Protein AF-A0A2T4C121-F1 (afdb_monomer)

Solvent-accessible surface area (backbone atoms only — not comparable to full-atom values): 16039 Å² total; per-residue (Å²): 136,85,88,87,88,84,90,88,84,89,77,80,81,77,75,76,72,78,69,80,78,77,81,75,89,80,87,60,99,85,63,86,87,87,83,79,94,67,63,63,93,97,58,75,87,87,79,76,84,86,87,80,80,87,77,86,82,74,84,62,89,90,60,78,97,63,72,57,52,73,52,75,54,71,49,62,49,73,52,84,58,101,52,97,51,66,54,72,55,69,50,77,53,70,47,71,64,77,50,69,49,75,48,74,46,74,78,48,53,36,30,30,37,45,34,46,30,35,63,73,76,69,48,72,51,76,44,82,48,76,51,97,62,70,55,86,84,84,78,82,86,90,81,90,79,81,55,70,48,70,56,95,92,62,60,41,67,53,88,78,78,83,70,53,61,50,70,49,63,81,38,73,47,76,58,101,88,52,69,45,52,47,63,83,56,86,81,76,63,53,63,45,74,60,94,54,89,86,6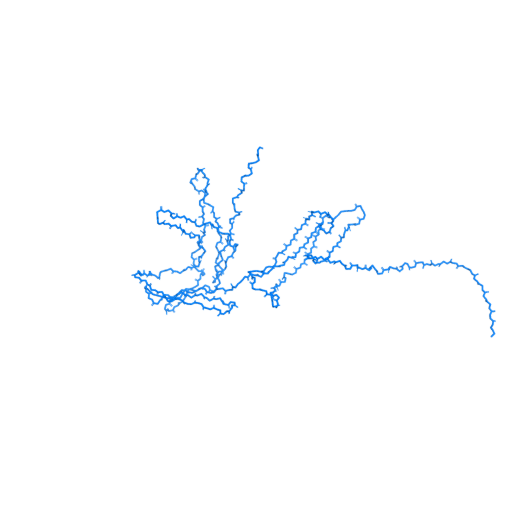6,96,80,64,63,43,65,35,39,52,54,49,69,58,60,39,26,42,36,44,27,55,65,58,91,67,80,79,76,82,78,78,74,133

Organism: NCBI:txid983965

Sequence (232 aa):
MDQSHAHQGLSHHNRSQEQPHHLQDSYSSSWSGAVIHSPPEGETFNSVSASFVIPKPSIPAGSPNEKFYTVAAWVGIDGASASNVILQTGVDMTIAGDVVKATVSATSSTSGFAIIENVSTGKLVSKYLTSTSALAQRNAEWIVENYMIGPRTSMHFTPLANWSSIVFTDTKASTHKSWLDASNATIMNMAQNKTVMNMAQNKTVITKVTIDSSSVTDTYIYPGRASDSTSD

Mean predicted aligned error: 15.65 Å

Secondary structure (DSSP, 8-state):
----------------------------SS--S-----PSTT----------------PPTT----SEEEEEEEEEEE-SSS-S-EEEEEEEEEEE---EEEEEEESSSSEEEEEEEETTTTEEEEEEEE-SSPP------------EES-TTS-EEPPPPP--EEEE-S--EE-SS-EE-GGGPPP---EEE---SS-TT-EEE-EEEEEETTEEEEEE----PPP-----

Nearest PDB structures (foldseek):
  3trs-assembly2_D  TM=6.772E-01  e=1.217E-09  Aspergillus niger var. macrosporus
  1pn4-assembly2_C  TM=3.741E-01  e=6.390E+00  Candida tropicalis

Structure (mmCIF, N/CA/C/O backbone):
data_AF-A0A2T4C121-F1
#
_entry.id   AF-A0A2T4C121-F1
#
loop_
_atom_site.group_PDB
_atom_site.id
_atom_site.type_symbol
_atom_site.label_atom_id
_atom_site.label_alt_id
_atom_site.label_comp_id
_atom_site.label_asym_id
_atom_site.label_entity_id
_atom_site.label_seq_id
_atom_site.pdbx_PDB_ins_code
_atom_site.Cartn_x
_atom_site.Cartn_y
_atom_site.Cartn_z
_atom_site.occupancy
_atom_site.B_iso_or_equiv
_atom_site.auth_seq_id
_atom_site.auth_comp_id
_atom_site.auth_asym_id
_atom_site.auth_atom_id
_atom_site.pdbx_PDB_model_num
ATOM 1 N N . MET A 1 1 ? 43.400 -29.827 -78.844 1.00 31.66 1 MET A N 1
ATOM 2 C CA . MET A 1 1 ? 44.534 -29.029 -79.355 1.00 31.66 1 MET A CA 1
ATOM 3 C C . MET A 1 1 ? 44.123 -27.578 -79.173 1.00 31.66 1 MET A C 1
ATOM 5 O O . MET A 1 1 ? 43.105 -27.204 -79.733 1.00 31.66 1 MET A O 1
ATOM 9 N N . ASP A 1 2 ? 44.541 -26.954 -78.071 1.00 29.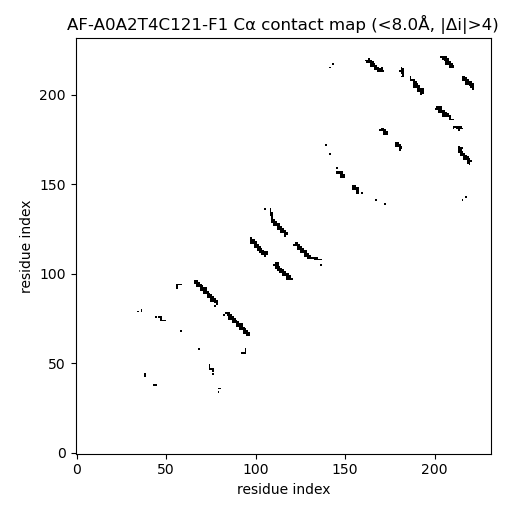30 2 ASP A N 1
ATOM 10 C CA . ASP A 1 2 ? 45.819 -26.215 -77.914 1.00 29.30 2 ASP A CA 1
ATOM 11 C C . ASP A 1 2 ? 45.690 -24.811 -78.547 1.00 29.30 2 ASP A C 1
ATOM 13 O O . ASP A 1 2 ? 45.513 -24.712 -79.753 1.00 29.30 2 ASP A O 1
ATOM 17 N N . GLN A 1 3 ? 45.305 -23.800 -77.755 1.00 31.69 3 GLN A N 1
ATOM 18 C CA . G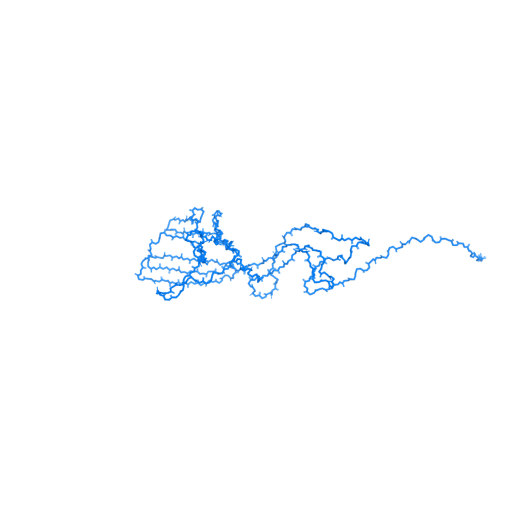LN A 1 3 ? 46.114 -22.785 -77.035 1.00 31.69 3 GLN A CA 1
ATOM 19 C C . GLN A 1 3 ? 46.359 -21.498 -77.834 1.00 31.69 3 GLN A C 1
ATOM 21 O O . GLN A 1 3 ? 46.899 -21.551 -78.928 1.00 31.69 3 GLN A O 1
ATOM 26 N N . SER A 1 4 ? 46.056 -20.344 -77.218 1.00 29.61 4 SER A N 1
ATOM 27 C CA . SER A 1 4 ? 47.014 -19.235 -77.031 1.00 29.61 4 SER A CA 1
ATOM 28 C C . SER A 1 4 ? 46.367 -18.028 -76.330 1.00 29.61 4 SER A C 1
ATOM 30 O O . SER A 1 4 ? 45.288 -17.577 -76.710 1.00 29.61 4 SER A O 1
ATOM 32 N N . HIS A 1 5 ? 47.063 -17.505 -75.321 1.00 32.59 5 HIS A N 1
ATOM 33 C CA . HIS A 1 5 ? 46.781 -16.289 -74.551 1.00 32.59 5 HIS A CA 1
ATOM 34 C C . HIS A 1 5 ? 47.022 -14.981 -75.335 1.00 32.59 5 HIS A C 1
ATOM 36 O O . HIS A 1 5 ? 47.933 -14.946 -76.155 1.00 32.59 5 HIS A O 1
ATOM 42 N N . ALA A 1 6 ? 46.329 -13.888 -74.966 1.00 29.08 6 ALA A N 1
ATOM 43 C CA . ALA A 1 6 ? 46.938 -12.571 -74.675 1.00 29.08 6 ALA A CA 1
ATOM 44 C C . ALA A 1 6 ? 45.919 -11.555 -74.101 1.00 29.08 6 ALA A C 1
ATOM 46 O O . ALA A 1 6 ? 44.814 -11.390 -74.609 1.00 29.08 6 ALA A O 1
ATOM 47 N N . HIS A 1 7 ? 46.333 -10.873 -73.029 1.00 30.78 7 HIS A N 1
ATOM 48 C CA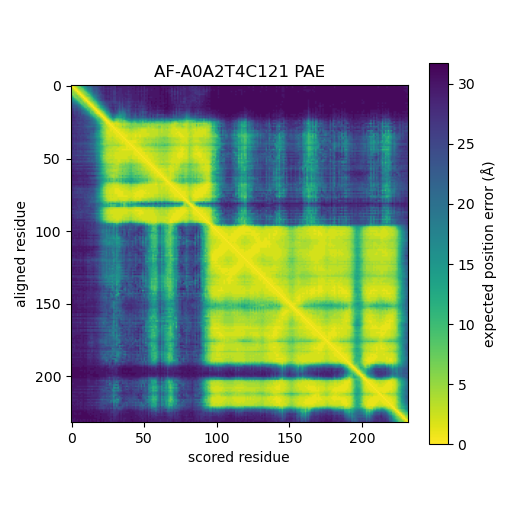 . HIS A 1 7 ? 45.665 -9.770 -72.328 1.00 30.78 7 HIS A CA 1
ATOM 49 C C . HIS A 1 7 ? 45.596 -8.467 -73.149 1.00 30.78 7 HIS A C 1
ATOM 51 O O . HIS A 1 7 ? 46.550 -8.155 -73.854 1.00 30.78 7 HIS A O 1
ATOM 57 N N . GLN A 1 8 ? 44.562 -7.640 -72.925 1.00 28.28 8 GLN A N 1
ATOM 58 C CA . GLN A 1 8 ? 44.622 -6.315 -72.255 1.00 28.28 8 GLN A CA 1
ATOM 59 C C . GLN A 1 8 ? 43.337 -5.499 -72.524 1.00 28.28 8 GLN A C 1
ATOM 61 O O . GLN A 1 8 ? 42.862 -5.450 -73.652 1.00 28.28 8 GLN A O 1
ATOM 66 N N . GLY A 1 9 ? 42.796 -4.828 -71.495 1.00 26.11 9 GLY A N 1
ATOM 67 C CA . GLY A 1 9 ? 41.721 -3.834 -71.654 1.00 26.11 9 GLY A CA 1
ATOM 68 C C . GLY A 1 9 ? 40.749 -3.737 -70.476 1.00 26.11 9 GLY A C 1
ATOM 69 O O . GLY A 1 9 ? 39.665 -4.303 -70.505 1.00 26.11 9 GLY A O 1
ATOM 70 N N . LEU A 1 10 ? 41.157 -3.014 -69.436 1.00 31.55 10 LEU A N 1
ATOM 71 C CA . LEU A 1 10 ? 40.398 -2.689 -68.226 1.00 31.55 10 LEU A CA 1
ATOM 72 C C . LEU A 1 10 ? 39.140 -1.844 -68.516 1.00 31.55 10 LEU A C 1
ATOM 74 O O . LEU A 1 10 ? 39.234 -0.801 -69.151 1.00 31.55 10 LEU A O 1
ATOM 78 N N . SER A 1 11 ? 38.002 -2.207 -67.920 1.00 29.69 11 SER A N 1
ATOM 79 C CA . SER A 1 11 ? 37.181 -1.264 -67.141 1.00 29.69 11 SER A CA 1
ATOM 80 C C . SER A 1 11 ? 36.303 -2.053 -66.164 1.00 29.69 11 SER A C 1
ATOM 82 O O . SER A 1 11 ? 35.229 -2.557 -66.484 1.00 29.69 11 SER A O 1
ATOM 84 N N . HIS A 1 12 ? 36.802 -2.216 -64.939 1.00 32.25 12 HIS A N 1
ATOM 85 C CA . HIS A 1 12 ? 35.990 -2.703 -63.834 1.00 32.25 12 HIS A CA 1
ATOM 86 C C . HIS A 1 12 ? 34.973 -1.613 -63.488 1.00 32.25 12 HIS A C 1
ATOM 88 O O . HIS A 1 12 ? 35.320 -0.606 -62.874 1.00 32.25 12 HIS A O 1
ATOM 94 N N . HIS A 1 13 ? 33.713 -1.795 -63.887 1.00 35.19 13 HIS A N 1
ATOM 95 C CA . HIS A 1 13 ? 32.611 -1.116 -63.217 1.00 35.19 13 HIS A CA 1
ATOM 96 C C . HIS A 1 13 ? 32.555 -1.647 -61.787 1.00 35.19 13 HIS A 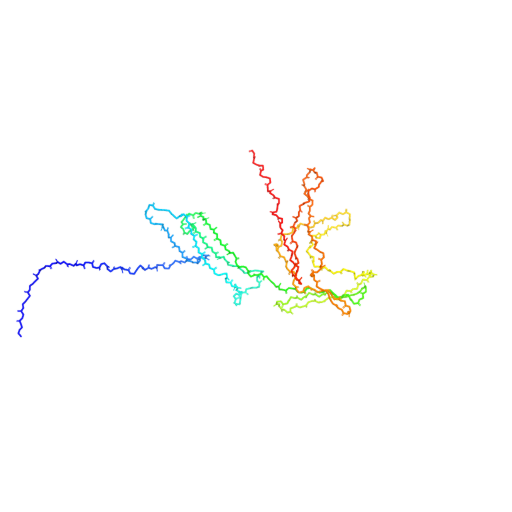C 1
ATOM 98 O O . HIS A 1 13 ? 32.086 -2.753 -61.515 1.00 35.19 13 HIS A O 1
ATOM 104 N N . ASN A 1 14 ? 33.131 -0.850 -60.893 1.00 32.84 14 ASN A N 1
ATOM 105 C CA . ASN A 1 14 ? 33.144 -1.042 -59.460 1.00 32.84 14 ASN A CA 1
ATOM 106 C C . ASN A 1 14 ? 31.704 -0.892 -58.955 1.00 32.84 14 ASN A C 1
ATOM 108 O O . ASN A 1 14 ? 31.268 0.197 -58.590 1.00 32.84 14 ASN A O 1
ATOM 112 N N . ARG A 1 15 ? 30.928 -1.980 -58.983 1.00 40.41 15 ARG A N 1
ATOM 113 C CA . ARG A 1 15 ? 29.740 -2.085 -58.141 1.00 40.41 15 ARG A CA 1
ATOM 114 C C . ARG A 1 15 ? 30.286 -2.193 -56.725 1.00 40.41 15 ARG A C 1
ATOM 116 O O . ARG A 1 15 ? 30.670 -3.283 -56.308 1.00 40.41 15 ARG A O 1
ATOM 123 N N . SER A 1 16 ? 30.404 -1.052 -56.050 1.00 36.44 16 SER A 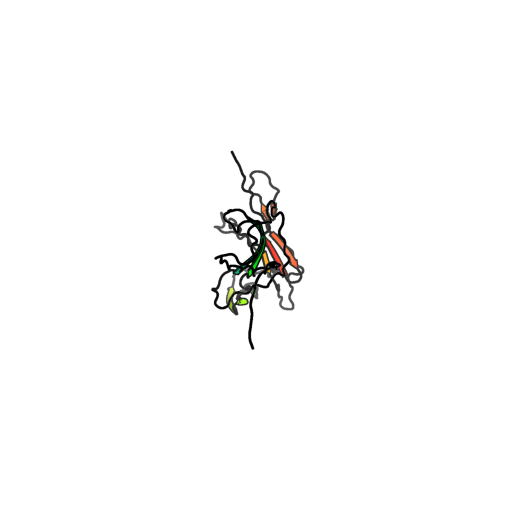N 1
ATOM 124 C CA . SER A 1 16 ? 30.709 -0.980 -54.628 1.00 36.44 16 SER A CA 1
ATOM 125 C C . SER A 1 16 ? 29.776 -1.950 -53.916 1.00 36.44 16 SER A C 1
ATOM 127 O O . SER A 1 16 ? 28.569 -1.727 -53.833 1.00 36.44 16 SER A O 1
ATOM 129 N N . GLN A 1 17 ? 30.334 -3.081 -53.493 1.00 39.62 17 GLN A N 1
ATOM 130 C CA . GLN A 1 17 ? 29.704 -3.915 -52.494 1.00 39.62 17 GLN A CA 1
ATOM 131 C C . GLN A 1 17 ? 29.646 -3.040 -51.248 1.00 39.62 17 GLN A C 1
ATOM 133 O O . GLN A 1 17 ? 30.689 -2.724 -50.675 1.00 39.62 17 GLN A O 1
ATOM 138 N N . GLU A 1 18 ? 28.453 -2.575 -50.884 1.00 39.72 18 GLU A N 1
ATOM 139 C CA . GLU A 1 18 ? 28.222 -2.073 -49.537 1.00 39.72 18 GLU A CA 1
ATOM 140 C C . GLU A 1 18 ? 28.647 -3.192 -48.590 1.00 39.72 18 GLU A C 1
ATOM 142 O O . GLU A 1 18 ? 28.052 -4.274 -48.568 1.00 39.72 18 GLU A O 1
ATOM 147 N N . GLN A 1 19 ? 29.753 -2.976 -47.880 1.00 37.12 19 GLN A N 1
ATOM 148 C CA . GLN A 1 19 ? 30.114 -3.858 -46.788 1.00 37.12 19 GLN A CA 1
ATOM 149 C C . GLN A 1 19 ? 28.964 -3.832 -45.777 1.00 37.12 19 GLN A C 1
ATOM 151 O O . GLN A 1 19 ? 28.474 -2.744 -45.461 1.00 37.12 19 GLN A O 1
ATOM 156 N N . PRO A 1 20 ? 28.534 -4.986 -45.238 1.00 41.19 20 PRO A N 1
ATOM 157 C CA . PRO A 1 20 ? 27.647 -4.981 -44.090 1.00 41.19 20 PRO A CA 1
ATOM 158 C C . PRO A 1 20 ? 28.381 -4.221 -42.989 1.00 41.19 20 PRO A C 1
ATOM 160 O O . PRO A 1 20 ? 29.446 -4.655 -42.547 1.00 41.19 20 PRO A O 1
ATOM 163 N N . HIS A 1 21 ? 27.858 -3.063 -42.590 1.00 43.47 21 HIS A N 1
ATOM 164 C CA . HIS A 1 21 ? 28.363 -2.351 -41.427 1.00 43.47 21 HIS A CA 1
ATOM 165 C C . HIS A 1 21 ? 28.267 -3.311 -40.239 1.00 43.47 21 HIS A C 1
ATOM 167 O O . HIS A 1 21 ? 27.177 -3.633 -39.771 1.00 43.47 21 HIS A O 1
ATOM 173 N N . HIS A 1 22 ? 29.414 -3.830 -39.806 1.00 49.28 22 HIS A N 1
ATOM 174 C CA . HIS A 1 22 ? 29.528 -4.696 -38.644 1.00 49.28 22 HIS A CA 1
ATOM 175 C C . HIS A 1 22 ? 29.150 -3.840 -37.428 1.00 49.28 22 HIS A C 1
ATOM 177 O O . HIS A 1 22 ? 29.959 -3.048 -36.948 1.00 49.28 22 HIS A O 1
ATOM 183 N N . LEU A 1 23 ? 27.892 -3.920 -36.987 1.00 51.25 23 LEU A N 1
ATOM 184 C CA . LEU A 1 23 ? 27.441 -3.262 -35.765 1.00 51.25 23 LEU A CA 1
ATOM 185 C C . LEU A 1 23 ? 28.225 -3.893 -34.612 1.00 51.25 23 LEU A C 1
ATOM 187 O O . LEU A 1 23 ? 28.109 -5.087 -34.349 1.00 51.25 23 LEU A O 1
ATOM 191 N N . GLN A 1 24 ? 29.110 -3.117 -33.999 1.00 60.12 24 GLN A N 1
ATOM 192 C CA . GLN A 1 24 ? 29.889 -3.562 -32.857 1.00 60.12 24 GLN A CA 1
ATOM 193 C C . GLN A 1 24 ? 29.001 -3.439 -31.617 1.00 60.12 24 GLN A C 1
ATOM 195 O O . GLN A 1 24 ? 28.574 -2.336 -31.274 1.00 60.12 24 GLN A O 1
ATOM 200 N N . ASP A 1 25 ? 28.705 -4.563 -30.964 1.00 70.88 25 ASP A N 1
ATOM 201 C CA . ASP A 1 25 ? 27.942 -4.555 -29.717 1.00 70.88 25 ASP A CA 1
ATOM 202 C C . ASP A 1 25 ? 28.684 -3.724 -28.664 1.00 70.88 25 ASP A C 1
ATOM 204 O O . ASP A 1 25 ? 29.877 -3.923 -28.408 1.00 70.88 25 ASP A O 1
ATOM 208 N N . SER A 1 26 ? 27.968 -2.791 -28.042 1.00 74.75 26 SER A N 1
ATOM 209 C CA . SER A 1 26 ? 28.453 -2.016 -26.902 1.00 74.75 26 SER A CA 1
ATOM 210 C C . SER A 1 26 ? 27.638 -2.374 -25.664 1.00 74.75 26 SER A C 1
ATOM 212 O O . SER A 1 26 ? 26.446 -2.666 -25.746 1.00 74.75 26 SER A O 1
ATOM 214 N N . TYR A 1 27 ? 28.298 -2.384 -24.507 1.00 81.44 27 TYR A N 1
ATOM 215 C CA . TYR A 1 27 ? 27.702 -2.800 -23.241 1.00 81.44 27 TYR A CA 1
ATOM 216 C C . TYR A 1 27 ? 27.695 -1.626 -22.268 1.00 81.44 27 TYR A C 1
ATOM 218 O O . TYR A 1 27 ? 28.696 -0.926 -22.120 1.00 81.44 27 TYR A O 1
ATOM 226 N N . SER A 1 28 ? 26.576 -1.442 -21.575 1.00 83.00 28 SER A N 1
ATOM 227 C CA . SER A 1 28 ? 26.434 -0.486 -20.480 1.00 83.00 28 SER A CA 1
ATOM 228 C C . SER A 1 28 ? 25.951 -1.215 -19.229 1.00 83.00 28 SER A C 1
ATOM 230 O O . SER A 1 28 ? 25.240 -2.216 -19.312 1.00 83.00 28 SER A O 1
ATOM 232 N N . SER A 1 29 ? 26.355 -0.724 -18.057 1.00 84.88 29 SER A N 1
ATOM 233 C CA . SER A 1 29 ? 25.908 -1.251 -16.763 1.00 84.88 29 SER A CA 1
ATOM 234 C C . SER A 1 29 ? 24.496 -0.800 -16.385 1.00 84.88 29 SER A C 1
ATOM 236 O O . SER A 1 29 ? 23.918 -1.353 -15.453 1.00 84.88 29 SER A O 1
ATOM 238 N N . SER A 1 30 ? 23.946 0.204 -17.073 1.00 83.56 30 SER A N 1
ATOM 239 C CA . SER A 1 30 ? 22.684 0.844 -16.688 1.00 83.56 30 SER A CA 1
ATOM 240 C C . SER A 1 30 ? 21.748 1.167 -17.850 1.00 83.56 30 SER A C 1
ATOM 242 O O . SER A 1 30 ? 20.559 1.365 -17.612 1.00 83.56 30 SER A O 1
ATOM 244 N N . TRP A 1 31 ? 22.243 1.233 -19.089 1.00 89.88 31 TRP A N 1
ATOM 245 C CA . TRP A 1 31 ? 21.438 1.562 -20.269 1.00 89.88 31 TRP A CA 1
ATOM 246 C C . TRP A 1 31 ? 21.340 0.376 -21.226 1.00 89.88 31 TRP A C 1
ATOM 248 O O . TRP A 1 31 ? 22.313 -0.330 -21.475 1.00 89.88 31 TRP A O 1
ATOM 258 N N . SER A 1 32 ? 20.163 0.205 -21.819 1.00 88.19 32 SER A N 1
ATOM 259 C CA . SER A 1 32 ? 19.929 -0.694 -22.949 1.00 88.19 32 SER A CA 1
ATOM 260 C C . SER A 1 32 ? 19.052 0.019 -23.971 1.00 88.19 32 SER A C 1
ATOM 262 O O . SER A 1 32 ? 18.013 0.562 -23.600 1.00 88.19 32 SER A O 1
ATOM 264 N N . GLY A 1 33 ? 19.439 0.014 -25.242 1.00 90.31 33 GLY A N 1
ATOM 265 C CA . GLY A 1 33 ? 18.692 0.697 -26.295 1.00 90.31 33 GLY A CA 1
ATOM 266 C C . GLY A 1 33 ? 19.540 0.914 -27.544 1.00 90.31 33 GLY A C 1
ATOM 267 O O . GLY A 1 33 ? 20.509 0.194 -27.767 1.00 90.31 33 GLY A O 1
ATOM 268 N N . ALA A 1 34 ? 19.176 1.914 -28.346 1.00 91.69 34 ALA A N 1
ATOM 269 C CA . ALA A 1 34 ? 19.915 2.321 -29.537 1.00 91.69 34 ALA A CA 1
ATOM 270 C C . ALA A 1 34 ? 20.440 3.752 -29.374 1.00 91.69 34 ALA A C 1
ATOM 272 O O . ALA A 1 34 ? 19.738 4.615 -28.848 1.00 91.69 34 ALA A O 1
ATOM 273 N N . VAL A 1 35 ? 21.659 4.003 -29.854 1.00 91.44 35 VAL A N 1
ATOM 274 C CA . VAL A 1 35 ? 22.319 5.312 -29.800 1.00 91.44 35 VAL A CA 1
ATOM 275 C C . VAL A 1 35 ? 22.833 5.663 -31.194 1.00 91.44 35 VAL A C 1
ATOM 277 O O . VAL A 1 35 ? 23.552 4.874 -31.804 1.00 91.44 35 VAL A O 1
ATOM 280 N N . ILE A 1 36 ? 22.498 6.858 -31.690 1.00 90.31 36 ILE A N 1
ATOM 281 C CA . ILE A 1 36 ? 23.160 7.459 -32.855 1.00 90.31 36 ILE A CA 1
ATOM 282 C C . ILE A 1 36 ? 24.203 8.438 -32.314 1.00 90.31 36 ILE A C 1
ATOM 284 O O . ILE A 1 36 ? 23.853 9.455 -31.723 1.00 90.31 36 ILE A O 1
ATOM 288 N N . HIS A 1 37 ? 25.488 8.122 -32.479 1.00 87.69 37 HIS A N 1
ATOM 289 C CA . HIS A 1 37 ? 26.569 8.878 -31.834 1.00 87.69 37 HIS A CA 1
ATOM 290 C C . HIS A 1 37 ? 26.825 10.264 -32.439 1.00 87.69 37 HIS A C 1
ATOM 292 O O . HIS A 1 37 ? 27.449 11.103 -31.788 1.00 87.69 37 HIS A O 1
ATOM 298 N N . SER A 1 38 ? 26.399 10.520 -33.677 1.00 89.19 38 SER A N 1
ATOM 299 C CA . SER A 1 38 ? 26.588 11.814 -34.340 1.00 89.19 38 SER A CA 1
ATOM 300 C C . SER A 1 38 ? 25.513 12.055 -35.405 1.00 89.19 38 SER A C 1
ATOM 302 O O . SER A 1 38 ? 25.120 11.099 -36.080 1.00 89.19 38 SER A O 1
ATOM 304 N N . PRO A 1 39 ? 25.034 13.300 -35.573 1.00 89.62 39 PRO A N 1
ATOM 305 C CA . PRO A 1 39 ? 24.228 13.681 -36.730 1.00 89.62 39 PRO A CA 1
ATOM 306 C C . PRO A 1 39 ? 25.095 13.687 -38.007 1.00 89.62 39 PRO A C 1
ATOM 308 O O . PRO A 1 39 ? 26.323 13.567 -37.914 1.00 89.62 39 PRO A O 1
ATOM 311 N N . PRO A 1 40 ? 24.495 13.836 -39.201 1.00 93.94 40 PRO A N 1
ATOM 312 C CA . PRO A 1 40 ? 25.250 14.115 -40.420 1.00 93.94 40 PRO A CA 1
ATOM 313 C C . PRO A 1 40 ? 26.184 15.329 -40.269 1.00 93.94 40 PRO A C 1
ATOM 315 O O . PRO A 1 40 ? 25.971 16.208 -39.431 1.00 93.94 40 PRO A O 1
ATOM 318 N N . GLU A 1 41 ? 27.242 15.377 -41.081 1.00 92.81 41 GLU A N 1
ATOM 319 C CA . GLU A 1 41 ? 28.240 16.449 -41.022 1.00 92.81 41 GLU A CA 1
ATOM 320 C C . GLU A 1 41 ? 27.598 17.835 -41.213 1.00 92.81 41 GLU A C 1
ATOM 322 O O . GLU A 1 41 ? 26.866 18.070 -42.172 1.00 92.81 41 GLU A O 1
ATOM 327 N N . GLY A 1 42 ? 27.889 18.763 -40.295 1.00 94.00 42 GLY A N 1
ATOM 328 C CA . GLY A 1 42 ? 27.344 20.125 -40.314 1.00 94.00 42 GLY A CA 1
ATOM 329 C C . GLY A 1 42 ? 25.939 20.276 -39.717 1.00 94.00 42 GLY A C 1
ATOM 330 O O . GLY A 1 42 ? 25.427 21.394 -39.680 1.00 94.00 42 GLY A O 1
ATOM 331 N N . GLU A 1 43 ? 25.328 19.198 -39.219 1.00 95.25 43 GLU A N 1
ATOM 332 C CA . GLU A 1 43 ? 23.981 19.203 -38.639 1.00 95.25 43 GLU A CA 1
ATOM 333 C C . GLU A 1 43 ? 23.978 19.016 -37.111 1.00 95.25 43 GLU A C 1
ATOM 335 O O . GLU A 1 43 ? 24.986 18.677 -36.489 1.00 95.25 43 GLU A O 1
ATOM 340 N N . THR A 1 44 ? 22.815 19.235 -36.488 1.00 92.44 44 THR A N 1
ATOM 341 C CA . THR A 1 44 ? 22.566 18.977 -35.062 1.00 92.44 44 THR A CA 1
ATOM 342 C C . THR A 1 44 ? 21.235 18.253 -34.862 1.00 92.44 44 THR A C 1
ATOM 344 O O . THR A 1 44 ? 20.276 18.465 -35.607 1.00 92.44 44 THR A O 1
ATOM 347 N N . PHE A 1 45 ? 21.145 17.407 -33.830 1.00 92.56 45 PHE A N 1
ATOM 348 C CA . PHE A 1 45 ? 19.859 16.845 -33.415 1.00 92.56 45 PHE A CA 1
ATOM 349 C C . PHE A 1 45 ? 19.023 17.923 -32.719 1.00 92.56 45 PHE A C 1
ATOM 351 O O . PHE A 1 45 ? 19.455 18.510 -31.731 1.00 92.56 45 PHE A O 1
ATOM 358 N N . ASN A 1 46 ? 17.816 18.175 -33.225 1.00 93.38 46 ASN A N 1
ATOM 359 C CA . ASN A 1 46 ? 16.888 19.163 -32.662 1.00 93.38 46 ASN A CA 1
ATOM 360 C C . ASN A 1 46 ? 15.675 18.530 -31.955 1.00 93.38 46 ASN A C 1
ATOM 362 O O . ASN A 1 46 ? 14.980 19.207 -31.200 1.00 93.38 46 ASN A O 1
ATOM 366 N N . SER A 1 47 ? 15.402 17.248 -32.208 1.00 93.62 47 SER A N 1
ATOM 367 C CA . SER A 1 47 ? 14.268 16.512 -31.660 1.00 93.62 47 SER A CA 1
ATOM 368 C C . SER A 1 47 ? 14.516 15.006 -31.729 1.00 93.62 47 SER A C 1
ATOM 370 O O . SER A 1 47 ? 15.215 14.508 -32.610 1.00 93.62 47 SER A O 1
ATOM 372 N N . VAL A 1 48 ? 13.921 14.279 -30.788 1.00 95.56 48 VAL A N 1
ATOM 373 C CA . VAL A 1 48 ? 13.843 12.817 -30.779 1.00 95.56 48 VAL A CA 1
ATOM 374 C C . VAL A 1 48 ? 12.445 12.438 -30.305 1.00 95.56 48 VAL A C 1
ATOM 376 O O . VAL A 1 48 ? 11.886 13.088 -29.421 1.00 95.56 48 VAL A O 1
ATOM 379 N N . SER A 1 49 ? 11.839 11.423 -30.914 1.00 94.56 49 SER A N 1
ATOM 380 C CA . SER A 1 49 ? 10.500 10.970 -30.536 1.00 94.56 49 SER A CA 1
ATOM 381 C C . SER A 1 49 ? 10.327 9.481 -30.801 1.00 94.56 49 SER A C 1
ATOM 383 O O . SER A 1 49 ? 10.976 8.911 -31.676 1.00 94.56 49 SER A O 1
ATOM 385 N N . ALA A 1 50 ? 9.446 8.855 -30.027 1.00 88.31 50 ALA A N 1
ATOM 386 C CA . ALA A 1 50 ? 9.025 7.476 -30.212 1.00 88.31 50 ALA A CA 1
ATOM 387 C C . ALA A 1 50 ? 7.604 7.299 -29.664 1.00 88.31 50 ALA A C 1
ATOM 389 O O . ALA A 1 50 ? 7.143 8.076 -28.829 1.00 88.31 50 ALA A O 1
ATOM 390 N N . SER A 1 51 ? 6.916 6.256 -30.121 1.00 88.31 51 SER A N 1
ATOM 391 C CA . SER A 1 51 ? 5.679 5.762 -29.512 1.00 88.31 51 SER A CA 1
ATOM 392 C C . SER A 1 51 ? 5.903 4.335 -29.046 1.00 88.31 51 SER A C 1
ATOM 394 O O . SER A 1 51 ? 6.479 3.527 -29.771 1.00 88.31 51 SER A O 1
ATOM 396 N N . PHE A 1 52 ? 5.437 4.020 -27.847 1.00 82.69 52 PHE A N 1
ATOM 397 C CA . PHE A 1 52 ? 5.500 2.677 -27.291 1.00 82.69 52 PHE A CA 1
ATOM 398 C C . PHE A 1 52 ? 4.268 2.418 -26.426 1.00 82.69 52 PHE A C 1
ATOM 400 O O . PHE A 1 52 ? 3.654 3.342 -25.893 1.00 82.69 52 PHE A O 1
ATOM 407 N N . VAL A 1 53 ? 3.895 1.147 -26.306 1.00 81.00 53 VAL A N 1
ATOM 408 C CA . VAL A 1 53 ? 2.868 0.702 -25.359 1.00 81.00 53 VAL A CA 1
ATOM 409 C C . VAL A 1 53 ? 3.538 0.504 -24.005 1.00 81.00 53 VAL A C 1
ATOM 411 O O . VAL A 1 53 ? 4.598 -0.112 -23.948 1.00 81.00 53 VAL A O 1
ATOM 414 N N . ILE A 1 54 ? 2.922 0.985 -22.922 1.00 68.50 54 ILE A N 1
ATOM 415 C CA . ILE A 1 54 ? 3.414 0.748 -21.560 1.00 68.50 54 ILE A CA 1
ATOM 416 C C . ILE A 1 54 ? 3.284 -0.751 -21.230 1.00 68.50 54 ILE A C 1
ATOM 418 O O . ILE A 1 54 ? 2.156 -1.249 -21.153 1.00 68.50 54 ILE A O 1
ATOM 422 N N . PRO A 1 55 ? 4.389 -1.499 -21.047 1.00 72.44 55 PRO A N 1
ATOM 423 C CA . PRO A 1 55 ? 4.318 -2.887 -20.612 1.00 72.44 55 PRO A CA 1
ATOM 424 C C . PRO A 1 55 ? 3.859 -2.990 -19.150 1.00 72.44 55 PRO A C 1
ATOM 426 O O . PRO A 1 55 ? 3.973 -2.047 -18.370 1.00 72.44 55 PRO A O 1
ATOM 429 N N . LYS A 1 56 ? 3.380 -4.174 -18.753 1.00 71.44 56 LYS A N 1
ATOM 430 C CA . LYS A 1 56 ? 3.126 -4.511 -17.347 1.00 71.44 56 LYS A CA 1
ATOM 431 C C . LYS A 1 56 ? 4.380 -5.174 -16.755 1.00 71.44 56 LYS A C 1
ATOM 433 O O . LYS A 1 56 ? 4.587 -6.358 -17.025 1.00 71.44 56 LYS A O 1
ATOM 438 N N . PRO A 1 57 ? 5.218 -4.466 -15.977 1.00 76.75 57 PRO A N 1
ATOM 439 C CA . PRO A 1 57 ? 6.394 -5.077 -15.363 1.00 76.75 57 PRO A CA 1
ATOM 440 C C . PRO A 1 57 ? 5.993 -6.128 -14.313 1.00 76.75 57 PRO A C 1
ATOM 442 O O . PRO A 1 57 ? 4.955 -6.014 -13.658 1.00 76.75 57 PRO A O 1
ATOM 445 N N . SER A 1 58 ? 6.830 -7.155 -14.142 1.00 78.31 58 SER A N 1
ATOM 446 C CA . SER A 1 58 ? 6.681 -8.203 -13.121 1.00 78.31 58 SER A CA 1
ATOM 447 C C . SER A 1 58 ? 7.988 -8.423 -12.363 1.00 78.31 58 SER A C 1
ATOM 449 O O . SER A 1 58 ? 9.064 -8.283 -12.943 1.00 78.31 58 SER A O 1
ATOM 451 N N . ILE A 1 59 ? 7.898 -8.811 -11.089 1.00 81.44 59 ILE A N 1
ATOM 452 C CA . ILE A 1 59 ? 9.071 -9.129 -10.265 1.00 81.44 59 ILE A CA 1
ATOM 453 C C . ILE A 1 59 ? 9.729 -10.403 -10.825 1.00 81.44 59 ILE A C 1
ATOM 455 O O . ILE A 1 59 ? 9.037 -11.419 -10.948 1.00 81.44 59 ILE A O 1
ATOM 459 N N . PRO A 1 60 ? 11.030 -10.390 -11.179 1.00 79.69 60 PRO A N 1
ATOM 460 C CA . PRO A 1 60 ? 11.711 -11.589 -11.662 1.00 79.69 60 PRO A CA 1
ATOM 461 C C . PRO A 1 60 ? 11.699 -12.714 -10.618 1.00 79.69 60 PRO A C 1
ATOM 463 O O . PRO A 1 60 ? 11.835 -12.463 -9.417 1.00 79.69 60 PRO A O 1
ATOM 466 N N . ALA A 1 61 ? 11.570 -13.966 -11.060 1.00 79.88 61 ALA A N 1
ATOM 467 C CA . ALA A 1 61 ? 11.569 -15.120 -10.163 1.00 79.88 61 ALA A CA 1
ATOM 468 C C . ALA A 1 61 ? 12.862 -15.186 -9.326 1.00 79.88 61 ALA A C 1
ATOM 470 O O . ALA A 1 61 ? 13.960 -15.063 -9.864 1.00 79.88 61 ALA A O 1
ATOM 471 N N . GLY A 1 62 ? 12.726 -15.389 -8.012 1.00 80.94 62 GLY A N 1
ATOM 472 C CA . GLY A 1 62 ? 13.861 -15.440 -7.082 1.00 80.94 62 GLY A CA 1
ATOM 473 C C . GLY A 1 62 ? 14.416 -14.074 -6.664 1.00 80.94 62 GLY A C 1
ATOM 474 O O . GLY A 1 62 ? 15.415 -14.033 -5.949 1.00 80.94 62 GLY A O 1
ATOM 475 N N . SER A 1 63 ? 13.784 -12.969 -7.075 1.00 77.62 63 SER A N 1
ATOM 476 C CA . SER A 1 63 ? 14.163 -11.639 -6.589 1.00 77.62 63 SER A CA 1
ATOM 477 C C . SER A 1 63 ? 13.873 -11.494 -5.085 1.00 77.62 63 SER A C 1
ATOM 479 O O . SER A 1 63 ? 12.932 -12.117 -4.585 1.00 77.62 63 SER A O 1
ATOM 481 N N . PRO A 1 64 ? 14.670 -10.695 -4.350 1.00 75.69 64 PRO A N 1
ATOM 482 C CA . PRO A 1 64 ? 14.423 -10.414 -2.937 1.00 75.69 64 PRO A CA 1
ATOM 483 C C . PRO A 1 64 ? 13.061 -9.735 -2.698 1.00 75.69 64 PRO A C 1
ATOM 485 O O . PRO A 1 64 ? 12.414 -9.234 -3.607 1.00 75.69 64 PRO A O 1
ATOM 488 N N . ASN A 1 65 ? 12.593 -9.707 -1.451 1.00 73.38 65 ASN A N 1
ATOM 489 C CA . ASN A 1 65 ? 11.370 -8.974 -1.118 1.00 73.38 65 ASN A CA 1
ATOM 490 C C . ASN A 1 65 ? 11.688 -7.482 -0.961 1.00 73.38 65 ASN A C 1
ATOM 492 O O . ASN A 1 65 ? 11.930 -7.015 0.151 1.00 73.38 65 ASN A O 1
ATOM 496 N N . GLU A 1 66 ? 11.692 -6.749 -2.072 1.00 73.06 66 GLU A N 1
ATOM 497 C CA . GLU A 1 66 ? 11.884 -5.297 -2.083 1.00 73.06 66 GLU A CA 1
ATOM 498 C C . GLU A 1 66 ? 10.552 -4.539 -2.087 1.00 73.06 66 GLU A C 1
ATOM 500 O O . GLU A 1 66 ? 9.529 -5.022 -2.571 1.00 73.06 66 GLU A O 1
ATOM 505 N N . LYS A 1 67 ? 10.562 -3.309 -1.555 1.00 59.03 67 LYS A N 1
ATOM 506 C CA . LYS A 1 67 ? 9.364 -2.448 -1.493 1.00 59.03 67 LYS A CA 1
ATOM 507 C C . LYS A 1 67 ? 8.835 -2.061 -2.874 1.00 59.03 67 LYS A C 1
ATOM 509 O O . LYS A 1 67 ? 7.648 -1.762 -3.005 1.00 59.03 67 LYS A O 1
ATOM 514 N N . PHE A 1 68 ? 9.719 -2.019 -3.867 1.00 70.25 68 PHE A N 1
ATOM 515 C CA . PHE A 1 68 ? 9.374 -1.753 -5.252 1.00 70.25 68 PHE A CA 1
ATOM 516 C C . PHE A 1 68 ? 10.446 -2.291 -6.205 1.00 70.25 68 PHE A C 1
ATOM 518 O O . PHE A 1 68 ? 11.619 -2.387 -5.853 1.00 70.25 68 PHE A O 1
ATOM 525 N N . TYR A 1 69 ? 10.025 -2.583 -7.432 1.00 78.19 69 TYR A N 1
ATOM 526 C CA . TYR A 1 69 ? 10.891 -2.843 -8.584 1.00 78.19 69 TYR A CA 1
ATOM 527 C C . TYR A 1 69 ? 10.555 -1.818 -9.656 1.00 78.19 69 TYR A C 1
ATOM 529 O O . TYR A 1 69 ? 9.375 -1.595 -9.914 1.00 78.19 69 TYR A O 1
ATOM 537 N N . THR A 1 70 ? 11.550 -1.188 -10.274 1.00 85.38 70 THR A N 1
ATOM 538 C CA . THR A 1 70 ? 11.308 -0.134 -11.267 1.00 85.38 70 THR A CA 1
ATOM 539 C C . THR A 1 70 ? 12.215 -0.271 -12.481 1.00 85.38 70 THR A C 1
ATOM 541 O O . THR A 1 70 ? 13.316 -0.813 -12.386 1.00 85.38 70 THR A O 1
ATOM 544 N N . VAL A 1 71 ? 11.732 0.210 -13.622 1.00 89.81 71 VAL A N 1
ATOM 545 C CA . VAL A 1 71 ? 12.489 0.343 -14.867 1.00 89.81 71 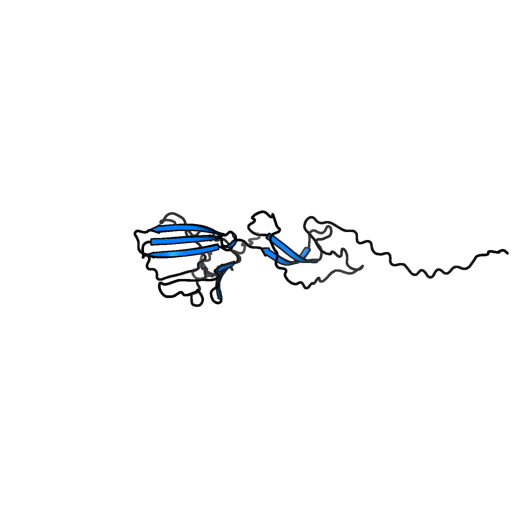VAL A CA 1
ATOM 546 C C . VAL A 1 71 ? 12.018 1.593 -15.605 1.00 89.81 71 VAL A C 1
ATOM 548 O O . VAL A 1 71 ? 10.823 1.883 -15.627 1.00 89.81 71 VAL A O 1
ATOM 551 N N . ALA A 1 72 ? 12.948 2.319 -16.219 1.00 91.81 72 ALA A N 1
ATOM 552 C CA . ALA A 1 72 ? 12.662 3.522 -16.993 1.00 91.81 72 ALA A CA 1
ATOM 553 C C . ALA A 1 72 ? 12.703 3.235 -18.500 1.00 91.81 72 ALA A C 1
ATOM 555 O O . ALA A 1 72 ? 13.549 2.471 -18.967 1.00 91.81 72 ALA A O 1
ATOM 556 N N . ALA A 1 73 ? 11.831 3.889 -19.266 1.00 90.44 73 ALA A N 1
ATOM 557 C CA . ALA A 1 73 ? 11.903 3.960 -20.724 1.00 90.44 73 ALA A CA 1
ATOM 558 C C . ALA A 1 73 ? 11.780 5.421 -21.167 1.00 90.44 73 ALA A C 1
ATOM 560 O O . ALA A 1 73 ? 10.845 6.117 -20.769 1.00 90.44 73 ALA A O 1
ATOM 561 N N . TRP A 1 74 ? 12.721 5.898 -21.979 1.00 94.88 74 TRP A N 1
ATOM 562 C CA . TRP A 1 74 ? 12.847 7.312 -22.328 1.00 94.88 74 TRP A CA 1
ATOM 563 C C . TRP A 1 74 ? 13.415 7.504 -23.737 1.00 94.88 74 TRP A C 1
ATOM 565 O O . TRP A 1 74 ? 14.031 6.606 -24.307 1.00 94.88 74 TRP A O 1
ATOM 575 N N . VAL A 1 75 ? 13.197 8.697 -24.291 1.00 95.00 75 VAL A N 1
ATOM 576 C CA . VAL A 1 75 ? 13.920 9.229 -25.453 1.00 95.00 75 VAL A CA 1
ATOM 577 C C . VAL A 1 75 ? 14.750 10.427 -25.003 1.00 95.00 75 VAL A C 1
ATOM 579 O O . VAL A 1 75 ? 14.328 11.173 -24.116 1.00 95.00 75 VAL A O 1
ATOM 582 N N . GLY A 1 76 ? 15.931 10.621 -25.587 1.00 94.38 76 GLY A N 1
ATOM 583 C CA . GLY A 1 76 ? 16.801 11.730 -25.209 1.00 94.38 76 GLY A CA 1
ATOM 584 C C . GLY A 1 76 ? 17.882 12.054 -26.234 1.00 94.38 76 GLY A C 1
ATOM 585 O O . GLY A 1 76 ? 18.164 11.254 -27.124 1.00 94.38 76 GLY A O 1
ATOM 586 N N . ILE A 1 77 ? 18.440 13.256 -26.114 1.00 94.25 77 ILE A N 1
ATOM 587 C CA . ILE A 1 77 ? 19.576 13.764 -26.891 1.00 94.25 77 ILE A CA 1
ATOM 588 C C . ILE A 1 77 ? 20.763 13.914 -25.930 1.00 94.25 77 ILE A C 1
ATOM 590 O O . ILE A 1 77 ? 20.581 14.362 -24.793 1.00 94.25 77 ILE A O 1
ATOM 594 N N . ASP A 1 78 ? 21.954 13.554 -26.413 1.00 91.81 78 ASP A N 1
ATOM 595 C CA . ASP A 1 78 ? 23.234 13.516 -25.687 1.00 91.81 78 ASP A CA 1
ATOM 596 C C . ASP A 1 78 ? 23.331 12.412 -24.605 1.00 91.81 78 ASP A C 1
ATOM 598 O O . ASP A 1 78 ? 22.646 11.392 -24.669 1.00 91.81 78 ASP A O 1
ATOM 602 N N . GLY A 1 79 ? 24.277 12.536 -23.667 1.00 89.12 79 GLY A N 1
ATOM 603 C CA . GLY A 1 79 ? 24.501 11.623 -22.536 1.00 89.12 79 GLY A CA 1
ATOM 604 C C . GLY A 1 79 ? 25.224 10.301 -22.835 1.00 89.12 79 GLY A C 1
ATOM 605 O O . GLY A 1 79 ? 25.782 9.701 -21.921 1.00 89.12 79 GLY A O 1
ATOM 606 N N . ALA A 1 80 ? 25.243 9.832 -24.086 1.00 84.94 80 ALA A N 1
ATOM 607 C CA . ALA A 1 80 ? 25.908 8.574 -24.454 1.00 84.94 80 ALA A CA 1
ATOM 608 C C . ALA A 1 80 ? 27.416 8.716 -24.756 1.00 84.94 80 ALA A C 1
ATOM 610 O O . ALA A 1 80 ? 28.155 7.732 -24.707 1.00 84.94 80 ALA A O 1
ATOM 611 N N . SER A 1 81 ? 27.874 9.920 -25.107 1.00 78.38 81 SER A N 1
ATOM 612 C CA . SER A 1 81 ? 29.293 10.263 -25.284 1.00 78.38 81 SER A CA 1
ATOM 613 C C . SER A 1 81 ? 29.804 11.044 -24.063 1.00 78.38 81 SER A C 1
ATOM 615 O O . SER A 1 81 ? 29.053 11.279 -23.125 1.00 78.38 81 SER A O 1
ATOM 617 N N . ALA A 1 82 ? 31.083 11.433 -24.030 1.00 61.88 82 ALA A N 1
ATOM 618 C CA . ALA A 1 82 ? 31.757 12.007 -22.852 1.00 61.88 82 ALA A CA 1
ATOM 619 C C . ALA A 1 82 ? 31.226 13.378 -22.350 1.00 61.88 82 ALA A C 1
ATOM 621 O O . ALA A 1 82 ? 31.901 14.045 -21.563 1.00 61.88 82 ALA A O 1
ATOM 622 N N . SER A 1 83 ? 30.050 13.827 -22.800 1.00 69.62 83 SER A N 1
ATOM 623 C CA . SER A 1 83 ? 29.349 14.974 -22.228 1.00 69.62 83 SER A CA 1
ATOM 624 C C . SER A 1 83 ? 28.486 14.539 -21.035 1.00 69.62 83 SER A C 1
ATOM 626 O O . SER A 1 83 ? 27.770 13.545 -21.079 1.00 69.62 83 SER A O 1
ATOM 628 N N . ASN A 1 84 ? 28.517 15.315 -19.948 1.00 75.75 84 ASN A N 1
ATOM 629 C CA . ASN A 1 84 ? 27.717 15.052 -18.740 1.00 75.75 84 ASN A CA 1
ATOM 630 C C . ASN A 1 84 ? 26.304 15.669 -18.808 1.00 75.75 84 ASN A C 1
ATOM 632 O O . ASN A 1 84 ? 25.709 15.963 -17.772 1.00 75.75 84 ASN A O 1
ATOM 636 N N . VAL A 1 85 ? 25.785 15.944 -20.007 1.00 86.69 85 VAL A N 1
ATOM 637 C CA . VAL A 1 85 ? 24.496 16.622 -20.210 1.00 86.69 85 VAL A CA 1
ATOM 638 C C . VAL A 1 85 ? 23.593 15.726 -21.045 1.00 86.69 85 VAL A C 1
ATOM 640 O O . VAL A 1 85 ? 24.048 15.118 -22.009 1.00 86.69 85 VAL A O 1
ATOM 643 N N . ILE A 1 86 ? 22.321 15.648 -20.659 1.00 93.25 86 ILE A N 1
ATOM 644 C CA . ILE A 1 86 ? 21.281 14.908 -21.370 1.00 93.25 86 ILE A CA 1
ATOM 645 C C . ILE A 1 86 ? 19.965 15.685 -21.298 1.00 93.25 86 ILE A C 1
ATOM 647 O O . ILE A 1 86 ? 19.549 16.125 -20.224 1.00 93.25 86 ILE A O 1
ATOM 651 N N . LEU A 1 87 ? 19.294 15.831 -22.439 1.00 92.81 87 LEU A N 1
ATOM 652 C CA . LEU A 1 87 ? 17.891 16.234 -22.503 1.00 92.81 87 LEU A CA 1
ATOM 653 C C . LEU A 1 87 ? 17.056 14.976 -22.730 1.00 92.81 87 LEU A C 1
ATOM 655 O O . LEU A 1 87 ? 17.180 14.355 -23.780 1.00 92.81 87 LEU A O 1
ATOM 659 N N . GLN A 1 88 ? 16.207 14.599 -21.775 1.00 95.62 88 GLN A N 1
ATOM 660 C CA . GLN A 1 88 ? 15.437 13.352 -21.839 1.00 95.62 88 GLN A CA 1
ATOM 661 C C . GLN A 1 88 ? 14.001 13.515 -21.344 1.00 95.62 88 GLN A C 1
ATOM 663 O O . GLN A 1 88 ? 13.711 14.341 -20.478 1.00 95.62 88 GLN A O 1
ATOM 668 N N . THR A 1 89 ? 13.105 12.687 -21.877 1.00 89.81 89 THR A N 1
ATOM 669 C CA . THR A 1 89 ? 11.733 12.527 -21.387 1.00 89.81 89 THR A CA 1
ATOM 670 C C . THR A 1 89 ? 11.284 11.076 -21.527 1.00 89.81 89 THR A C 1
ATOM 672 O O . THR A 1 89 ? 11.706 10.370 -22.445 1.00 89.81 89 THR A O 1
ATOM 675 N N . GLY A 1 90 ? 10.440 10.609 -20.611 1.00 90.81 90 GLY A N 1
ATOM 676 C CA . GLY A 1 90 ? 10.045 9.209 -20.554 1.00 90.81 90 GLY A CA 1
ATOM 677 C C . GLY A 1 90 ? 9.142 8.887 -19.375 1.00 90.81 90 GLY A C 1
ATOM 678 O O . GLY A 1 90 ? 8.538 9.776 -18.774 1.00 90.81 90 GLY A O 1
ATOM 679 N N . VAL A 1 91 ? 9.057 7.597 -19.065 1.00 71.56 91 VAL A N 1
ATOM 680 C CA . VAL A 1 91 ? 8.240 7.042 -17.985 1.00 71.56 91 VAL A CA 1
ATOM 681 C C . VAL A 1 91 ? 9.052 6.066 -17.143 1.00 71.56 91 VAL A C 1
ATOM 683 O O . VAL A 1 91 ? 9.795 5.242 -17.680 1.00 71.56 91 VAL A O 1
ATOM 686 N N . ASP A 1 92 ? 8.832 6.114 -15.833 1.00 82.69 92 ASP A N 1
ATOM 687 C CA . ASP A 1 92 ? 9.227 5.053 -14.910 1.00 82.69 92 ASP A CA 1
ATOM 688 C C . ASP A 1 92 ? 8.045 4.099 -14.715 1.00 82.69 92 ASP A C 1
ATOM 690 O O . ASP A 1 92 ? 6.909 4.516 -14.480 1.00 82.69 92 ASP A O 1
ATOM 694 N N . MET A 1 93 ? 8.307 2.800 -14.799 1.00 82.75 93 MET A N 1
ATOM 695 C CA . MET A 1 93 ? 7.323 1.740 -14.611 1.00 82.75 93 MET A CA 1
ATOM 696 C C . MET A 1 93 ? 7.661 0.975 -13.338 1.00 82.75 93 MET A C 1
ATOM 698 O O . MET A 1 93 ? 8.584 0.161 -13.308 1.00 82.75 93 MET A O 1
ATOM 702 N N . THR A 1 94 ? 6.896 1.246 -12.283 1.00 79.06 94 THR A N 1
ATOM 703 C CA . THR A 1 94 ? 7.162 0.737 -10.935 1.00 79.06 94 THR A CA 1
ATOM 704 C C . THR A 1 94 ? 6.127 -0.303 -10.518 1.00 79.06 94 THR A C 1
ATOM 706 O O . THR A 1 94 ? 4.923 -0.068 -10.587 1.00 79.06 94 THR A O 1
ATOM 709 N N . ILE A 1 95 ? 6.602 -1.445 -10.029 1.00 75.88 95 ILE A N 1
ATOM 710 C CA . ILE A 1 95 ? 5.809 -2.434 -9.302 1.00 75.88 95 ILE A CA 1
ATOM 711 C C . ILE A 1 95 ? 5.819 -2.022 -7.828 1.00 75.88 95 ILE A C 1
ATOM 713 O O . ILE A 1 95 ? 6.886 -2.011 -7.216 1.00 75.88 95 ILE A O 1
ATOM 717 N N . ALA A 1 96 ? 4.659 -1.667 -7.270 1.00 69.12 96 ALA A N 1
ATOM 718 C CA . ALA A 1 96 ? 4.496 -1.277 -5.865 1.00 69.12 96 ALA A CA 1
ATOM 719 C C . ALA A 1 96 ? 3.843 -2.394 -5.021 1.00 69.12 96 ALA A C 1
ATOM 721 O O . ALA A 1 96 ? 3.202 -3.285 -5.574 1.00 69.12 96 ALA A O 1
ATOM 722 N N . GLY A 1 97 ? 4.072 -2.329 -3.700 1.00 69.56 97 GLY A N 1
ATOM 723 C CA . GLY A 1 97 ? 3.982 -3.420 -2.716 1.00 69.56 97 GLY A CA 1
ATOM 724 C C . GLY A 1 97 ? 2.620 -4.059 -2.402 1.00 69.56 97 GLY A C 1
ATOM 725 O O . GLY A 1 97 ? 1.637 -3.913 -3.121 1.00 69.56 97 GLY A O 1
ATOM 726 N N . ASP A 1 98 ? 2.613 -4.841 -1.316 1.00 76.12 98 ASP A N 1
ATOM 727 C CA . ASP A 1 98 ? 1.537 -5.768 -0.949 1.00 76.12 98 ASP A CA 1
ATOM 728 C C . ASP A 1 98 ? 0.149 -5.121 -0.813 1.00 76.12 98 ASP A C 1
ATOM 730 O O . ASP A 1 98 ? -0.007 -4.029 -0.265 1.00 76.12 98 ASP A O 1
ATOM 734 N N . VAL A 1 99 ? -0.886 -5.862 -1.217 1.00 80.19 99 VAL A N 1
ATOM 735 C CA . VAL A 1 99 ? -2.280 -5.526 -0.928 1.00 80.19 99 VAL A CA 1
ATOM 736 C C . VAL A 1 99 ? -2.570 -5.924 0.511 1.00 80.19 99 VAL A C 1
ATOM 738 O O . VAL A 1 99 ? -2.507 -7.101 0.873 1.00 80.19 99 VAL A O 1
ATOM 741 N N . VAL A 1 100 ? -2.907 -4.941 1.340 1.00 87.88 100 VAL A N 1
ATOM 742 C CA . VAL A 1 100 ? -3.295 -5.159 2.734 1.00 87.88 100 VAL A CA 1
ATOM 743 C C . VAL A 1 100 ? -4.781 -4.880 2.901 1.00 87.88 100 VAL A C 1
ATOM 745 O O . VAL A 1 100 ? -5.275 -3.822 2.522 1.00 87.88 100 VAL A O 1
ATOM 748 N N . LYS A 1 101 ? -5.485 -5.815 3.534 1.00 88.50 101 LYS A N 1
ATOM 749 C CA . LYS A 1 101 ? -6.862 -5.656 3.979 1.00 88.50 101 LYS A CA 1
ATOM 750 C C . LYS A 1 101 ? -6.884 -5.472 5.491 1.00 88.50 101 LYS A C 1
ATOM 752 O O . LYS A 1 101 ? -6.608 -6.396 6.254 1.00 88.50 101 LYS A O 1
ATOM 757 N N . ALA A 1 102 ? -7.235 -4.268 5.924 1.00 91.75 102 ALA A N 1
ATOM 758 C CA . ALA A 1 102 ? -7.538 -3.983 7.319 1.00 91.75 102 ALA A CA 1
ATOM 759 C C . ALA A 1 102 ? -9.042 -4.159 7.571 1.00 91.75 102 ALA A C 1
ATOM 761 O O . ALA A 1 102 ? -9.877 -3.794 6.744 1.00 91.75 102 ALA A O 1
ATOM 762 N N . THR A 1 103 ? -9.418 -4.739 8.706 1.00 95.25 103 THR A N 1
ATOM 763 C CA . THR A 1 103 ? -10.821 -4.894 9.106 1.00 95.25 103 THR A CA 1
ATOM 764 C C . THR A 1 103 ? -10.952 -4.711 10.607 1.00 95.25 103 THR A C 1
ATOM 766 O O . THR A 1 103 ? -10.283 -5.387 11.384 1.00 95.25 103 THR A O 1
ATOM 769 N N . VAL A 1 104 ? -11.861 -3.832 11.021 1.00 95.19 104 VAL A N 1
ATOM 770 C CA . VAL A 1 104 ? -12.329 -3.752 12.407 1.00 95.19 104 VAL A CA 1
AT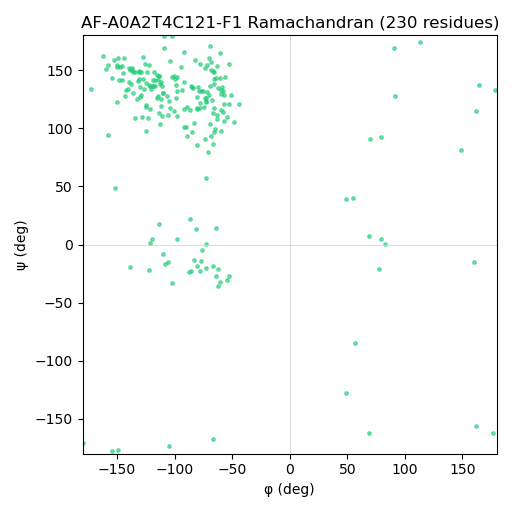OM 771 C C . VAL A 1 104 ? -13.781 -4.210 12.475 1.00 95.19 104 VAL A C 1
ATOM 773 O O . VAL A 1 104 ? -14.589 -3.863 11.618 1.00 95.19 104 VAL A O 1
ATOM 776 N N . SER A 1 105 ? -14.114 -5.014 13.482 1.00 94.75 105 SER A N 1
ATOM 777 C CA . SER A 1 105 ? -15.471 -5.522 13.692 1.00 94.75 105 SER A CA 1
ATOM 778 C C . SER A 1 105 ? -15.858 -5.376 15.154 1.00 94.75 105 SER A C 1
ATOM 780 O O . SER A 1 105 ? -15.353 -6.103 16.010 1.00 94.75 105 SER A O 1
ATOM 782 N N . ALA A 1 106 ? -16.772 -4.455 15.443 1.00 95.50 106 ALA A N 1
ATOM 783 C CA . ALA A 1 106 ? -17.340 -4.300 16.774 1.00 95.50 106 ALA A CA 1
ATOM 784 C C . ALA A 1 106 ? -18.337 -5.438 17.056 1.00 95.50 106 ALA A C 1
ATOM 786 O O . ALA A 1 106 ? -19.337 -5.592 16.361 1.00 95.50 106 ALA A O 1
ATOM 787 N N . THR A 1 107 ? -18.050 -6.244 18.075 1.00 94.12 107 THR A N 1
ATOM 788 C CA . THR A 1 107 ? -18.936 -7.323 18.563 1.00 94.12 107 THR A CA 1
ATOM 789 C C . THR A 1 107 ? -19.941 -6.822 19.601 1.00 94.12 107 THR A C 1
ATOM 791 O O . THR A 1 107 ? -21.003 -7.408 19.776 1.00 94.12 107 THR A O 1
ATOM 794 N N . SER A 1 108 ? -19.609 -5.722 20.276 1.00 95.00 108 SER A N 1
ATOM 795 C CA . SER A 1 108 ? -20.480 -4.948 21.157 1.00 95.00 108 SER A CA 1
ATOM 796 C C . SER A 1 108 ? -20.044 -3.479 21.104 1.00 95.00 108 SER A C 1
ATOM 798 O O . SER A 1 108 ? -19.098 -3.135 20.390 1.00 95.00 108 SER A O 1
ATOM 800 N N . SER A 1 109 ? -20.678 -2.605 21.886 1.00 96.31 109 SER A N 1
ATOM 801 C CA . SER A 1 109 ? -20.188 -1.234 22.032 1.00 96.31 109 SER A CA 1
ATOM 802 C C . SER A 1 109 ? -18.835 -1.163 22.754 1.00 96.31 109 SER A C 1
ATOM 804 O O . SER A 1 109 ? -18.134 -0.173 22.611 1.00 96.31 109 SER A O 1
ATOM 80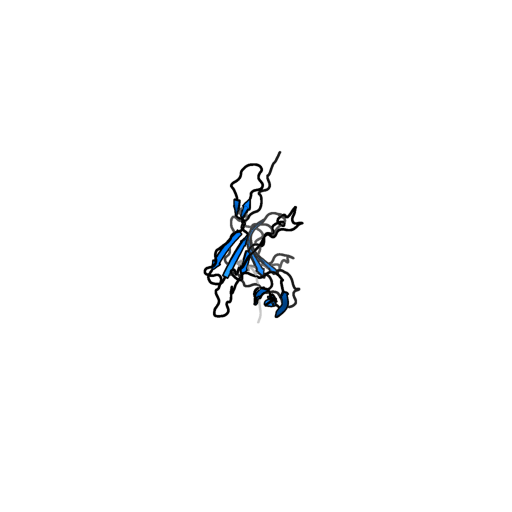6 N N . THR A 1 110 ? -18.408 -2.191 23.489 1.00 97.94 110 THR A N 1
ATOM 807 C CA . THR A 1 110 ? -17.164 -2.177 24.284 1.00 97.94 110 THR A CA 1
ATOM 808 C C . THR A 1 110 ? -16.148 -3.240 23.868 1.00 97.94 110 THR A C 1
ATOM 810 O O . THR A 1 110 ? -15.102 -3.369 24.506 1.00 97.94 110 THR A O 1
ATOM 813 N N . SER A 1 111 ? -16.409 -4.005 22.806 1.00 97.69 111 SER A N 1
ATOM 814 C CA . SER A 1 111 ? -15.519 -5.081 22.363 1.00 97.69 111 SER A CA 1
ATOM 815 C C . SER A 1 111 ? -15.569 -5.335 20.861 1.00 97.69 111 SER A C 1
ATOM 817 O O . SER A 1 111 ? -16.595 -5.135 20.207 1.00 97.69 111 SER A O 1
ATOM 819 N N . GLY A 1 112 ? -14.484 -5.868 20.305 1.00 96.81 112 GLY A N 1
ATOM 820 C CA . GLY A 1 112 ? -14.411 -6.226 18.892 1.00 96.81 112 GLY A CA 1
ATOM 821 C C . GLY A 1 112 ? -13.075 -6.827 18.484 1.00 96.81 112 GLY A C 1
ATOM 822 O O . GLY A 1 112 ? -12.225 -7.114 19.323 1.00 96.81 112 GLY A O 1
ATOM 823 N N . PHE A 1 113 ? -12.890 -6.997 17.180 1.00 94.06 113 PHE A N 1
ATOM 824 C CA . PHE A 1 113 ? -11.642 -7.457 16.580 1.00 94.06 113 PHE A CA 1
ATOM 825 C C . PHE A 1 113 ? -11.020 -6.372 15.708 1.00 94.06 113 PHE A C 1
ATOM 827 O O . PHE A 1 113 ? -11.740 -5.641 15.029 1.00 94.06 113 PHE A O 1
ATOM 834 N N . ALA A 1 114 ? -9.691 -6.333 15.684 1.00 95.38 114 ALA A N 1
ATOM 835 C CA . ALA A 1 114 ? -8.904 -5.698 14.637 1.00 95.38 114 ALA A CA 1
ATOM 836 C C . ALA A 1 114 ? -8.107 -6.781 13.902 1.00 95.38 114 ALA A C 1
ATOM 838 O O . ALA A 1 114 ? -7.430 -7.594 14.534 1.00 95.38 114 ALA A O 1
ATOM 839 N N . ILE A 1 115 ? -8.215 -6.806 12.580 1.00 90.88 115 ILE A N 1
ATOM 840 C CA . ILE A 1 115 ? -7.594 -7.789 11.697 1.00 90.88 115 ILE A CA 1
ATOM 841 C C . ILE A 1 115 ? -6.799 -7.034 10.640 1.00 90.88 115 ILE A C 1
ATOM 843 O O . ILE A 1 115 ? -7.301 -6.080 10.045 1.00 90.88 115 ILE A O 1
ATOM 847 N N . ILE A 1 116 ? -5.569 -7.476 10.403 1.00 93.44 116 ILE A N 1
ATOM 848 C CA . ILE A 1 116 ? -4.747 -7.040 9.279 1.00 93.44 116 ILE A CA 1
ATOM 849 C C . ILE A 1 116 ? -4.337 -8.292 8.515 1.00 93.44 116 ILE A C 1
ATOM 851 O O . ILE A 1 116 ? -3.666 -9.173 9.054 1.00 93.44 116 ILE A O 1
ATOM 855 N N . GLU A 1 117 ? -4.755 -8.363 7.260 1.00 89.06 117 GLU A N 1
ATOM 856 C CA . GLU A 1 117 ? -4.386 -9.405 6.313 1.00 89.06 117 GLU A CA 1
ATOM 857 C C . GLU A 1 117 ? -3.504 -8.792 5.229 1.00 89.06 117 GLU A C 1
ATOM 859 O O . GLU A 1 117 ? -3.888 -7.834 4.567 1.00 89.06 117 GLU A O 1
ATOM 864 N N . ASN A 1 118 ? -2.322 -9.352 5.026 1.00 82.50 118 ASN A N 1
ATOM 865 C CA . ASN A 1 118 ? -1.547 -9.125 3.823 1.00 82.50 118 ASN A CA 1
ATOM 866 C C . ASN A 1 118 ? -2.051 -10.115 2.766 1.00 82.50 118 ASN A C 1
ATOM 868 O O . ASN A 1 118 ? -1.646 -11.277 2.754 1.00 82.50 118 ASN A O 1
ATOM 872 N N . VAL A 1 119 ? -2.956 -9.650 1.907 1.00 81.50 119 VAL A N 1
ATOM 873 C CA . VAL A 1 119 ? -3.626 -10.447 0.871 1.00 81.50 119 VAL A CA 1
ATOM 874 C C . VAL A 1 119 ? -2.612 -10.982 -0.139 1.00 81.50 119 VAL A C 1
ATOM 876 O O . VAL A 1 119 ? -2.729 -12.124 -0.573 1.00 81.50 119 VAL A O 1
ATOM 879 N N . SER A 1 120 ? -1.574 -10.201 -0.455 1.00 80.06 120 SER A N 1
ATOM 880 C CA . SER A 1 120 ? -0.500 -10.627 -1.362 1.00 80.06 120 SER A CA 1
ATOM 881 C C . SER A 1 120 ? 0.260 -11.859 -0.867 1.00 80.06 120 SER A C 1
ATOM 883 O O . SER A 1 120 ? 0.713 -12.665 -1.675 1.00 80.06 120 SER A O 1
ATOM 885 N N . THR A 1 121 ? 0.400 -12.029 0.451 1.00 80.38 121 THR A N 1
ATOM 886 C CA . THR A 1 121 ? 1.157 -13.143 1.057 1.00 80.38 121 THR A CA 1
ATOM 887 C C . THR A 1 121 ? 0.283 -14.171 1.778 1.00 80.38 121 THR A C 1
ATOM 889 O O . THR A 1 121 ? 0.794 -15.195 2.230 1.00 80.38 121 THR A O 1
ATOM 892 N N . GLY A 1 122 ? -1.012 -13.893 1.945 1.00 78.62 122 GLY A N 1
ATOM 893 C CA . GLY A 1 122 ? -1.948 -14.688 2.744 1.00 78.62 122 GLY A CA 1
ATOM 894 C C . GLY A 1 122 ? -1.700 -14.646 4.259 1.00 78.62 122 GLY A C 1
ATOM 895 O O . GLY A 1 122 ? -2.322 -15.402 5.005 1.00 78.62 122 GLY A O 1
ATOM 896 N N . LYS A 1 123 ? -0.781 -13.802 4.752 1.00 79.75 123 LYS A N 1
ATOM 897 C CA . LYS A 1 123 ? -0.505 -13.680 6.192 1.00 79.75 123 LYS A CA 1
ATOM 898 C C . LYS A 1 123 ? -1.570 -12.830 6.868 1.00 79.75 123 LYS A C 1
ATOM 900 O O . LYS A 1 123 ? -1.843 -11.716 6.434 1.00 79.75 123 LYS A O 1
ATOM 905 N N . LEU A 1 124 ? -2.094 -13.311 7.990 1.00 92.31 124 LEU A N 1
ATOM 906 C CA . LEU A 1 124 ? -3.138 -12.634 8.751 1.00 92.31 124 LEU A CA 1
ATOM 907 C C . LEU A 1 124 ? -2.757 -12.535 10.226 1.00 92.31 124 LEU A C 1
ATOM 909 O O . LEU A 1 124 ? -2.310 -13.506 10.835 1.00 92.31 124 LEU A O 1
ATOM 913 N N . VAL A 1 125 ? -2.982 -11.360 10.811 1.00 93.94 125 VAL A N 1
ATOM 914 C CA . VAL A 1 125 ? -2.912 -11.125 12.256 1.00 93.94 125 VAL A CA 1
ATOM 915 C C . VAL A 1 125 ? -4.265 -10.608 12.732 1.00 93.94 125 VAL A C 1
ATOM 917 O O . VAL A 1 125 ? -4.866 -9.742 12.100 1.00 93.94 125 VAL A O 1
ATOM 920 N N . SER A 1 126 ? -4.744 -11.130 13.861 1.00 96.19 126 SER A N 1
ATOM 921 C CA . SER A 1 126 ? -5.999 -10.718 14.493 1.00 96.19 126 SER A CA 1
ATOM 922 C C . SER A 1 126 ? -5.786 -10.436 15.975 1.00 96.19 126 SER A C 1
ATOM 924 O O . SER A 1 126 ? -5.031 -11.137 16.655 1.00 96.19 126 SER A O 1
ATOM 926 N N . LYS A 1 127 ? -6.468 -9.411 16.489 1.00 96.44 127 LYS A N 1
ATOM 927 C CA . LYS A 1 127 ? -6.469 -9.041 17.902 1.00 96.44 127 LYS A CA 1
ATOM 928 C C . LYS A 1 127 ? -7.894 -8.796 18.384 1.00 96.44 127 LYS A C 1
ATOM 930 O O . LYS A 1 127 ? -8.596 -7.950 17.837 1.00 96.44 127 LYS A O 1
ATOM 935 N N . TYR A 1 128 ? -8.293 -9.499 19.443 1.00 96.50 128 TYR A N 1
ATOM 936 C CA . TYR A 1 128 ? -9.501 -9.176 20.201 1.00 96.50 128 TYR A CA 1
ATOM 937 C C . TYR A 1 128 ? -9.223 -8.020 21.167 1.00 96.50 128 TYR A C 1
ATOM 939 O O . TYR A 1 128 ? -8.186 -7.999 21.838 1.00 96.50 128 TYR A O 1
ATOM 947 N N . LEU A 1 129 ? -10.144 -7.064 21.218 1.00 95.69 129 LEU A N 1
ATOM 948 C CA . LEU A 1 129 ? -10.031 -5.814 21.956 1.00 95.69 129 LEU A CA 1
ATOM 949 C C . LEU A 1 129 ? -11.255 -5.621 22.853 1.00 95.69 129 LEU A C 1
ATOM 951 O O . LEU A 1 129 ? -12.385 -5.913 22.457 1.00 95.69 129 LEU A O 1
ATOM 955 N N . THR A 1 130 ? -11.021 -5.077 24.045 1.00 97.19 130 THR A N 1
ATOM 956 C CA . THR A 1 130 ? -12.053 -4.713 25.024 1.00 97.19 130 THR A CA 1
ATOM 957 C C . THR A 1 130 ? -11.754 -3.343 25.618 1.00 97.19 130 THR A C 1
ATOM 959 O O . THR A 1 130 ? -10.590 -2.991 25.801 1.00 97.19 130 THR A O 1
ATOM 962 N N . SER A 1 131 ? -12.794 -2.595 25.969 1.00 97.06 131 SER A N 1
ATOM 963 C CA . SER A 1 131 ? -12.709 -1.253 26.545 1.00 97.06 131 SER A CA 1
ATOM 964 C C . SER A 1 131 ? -13.725 -1.092 27.677 1.00 97.06 131 SER A C 1
ATOM 966 O O . SER A 1 131 ? -14.792 -1.698 27.652 1.00 97.06 131 SER A O 1
ATOM 968 N N . THR A 1 132 ? -13.422 -0.253 28.666 1.00 96.81 132 THR A N 1
ATOM 969 C CA . THR A 1 132 ? -14.406 0.186 29.673 1.00 96.81 132 THR A CA 1
ATOM 970 C C . THR A 1 132 ? -15.313 1.306 29.154 1.00 96.81 132 THR A C 1
ATOM 972 O O . THR A 1 132 ? -16.392 1.525 29.695 1.00 96.81 132 THR A O 1
ATOM 975 N N . SER A 1 133 ? -14.900 1.988 28.084 1.00 97.25 133 SER A N 1
ATOM 976 C CA . SER A 1 133 ? -15.669 3.021 27.386 1.00 97.25 133 SER A CA 1
ATOM 977 C C . SER A 1 133 ? -16.351 2.452 26.145 1.00 97.25 133 SER A C 1
ATOM 979 O O . SER A 1 133 ? -15.728 1.709 25.382 1.00 97.25 133 SER A O 1
ATOM 981 N N . ALA A 1 134 ? -17.609 2.836 25.924 1.00 97.25 134 ALA A N 1
ATOM 982 C CA . ALA A 1 134 ? -18.418 2.380 24.799 1.00 97.25 134 ALA A CA 1
ATOM 983 C C . ALA A 1 134 ? -18.185 3.213 23.525 1.00 97.25 134 ALA A C 1
ATOM 985 O O . ALA A 1 134 ? -18.195 4.443 23.551 1.00 97.25 134 ALA A O 1
ATOM 986 N N . LEU A 1 135 ? -18.044 2.527 22.395 1.00 94.88 135 LEU A N 1
ATOM 987 C CA . LEU A 1 135 ? -18.166 3.065 21.049 1.00 94.88 135 LEU A CA 1
ATOM 988 C C . LEU A 1 135 ? -19.604 3.519 20.798 1.00 94.88 135 LEU A C 1
ATOM 990 O O . LEU A 1 135 ? -20.562 2.838 21.160 1.00 94.88 135 LEU A O 1
ATOM 994 N N . ALA A 1 136 ? -19.748 4.632 20.081 1.00 96.12 136 ALA A N 1
ATOM 995 C CA . ALA A 1 136 ? -21.046 5.068 19.579 1.00 96.12 136 ALA A CA 1
ATOM 996 C C . ALA A 1 136 ? -21.493 4.282 18.330 1.00 96.12 136 ALA A C 1
ATOM 998 O O . ALA A 1 136 ? -22.687 4.246 18.047 1.00 96.12 136 ALA A O 1
ATOM 999 N N . GLN A 1 137 ? -20.547 3.679 17.591 1.00 92.56 137 GLN A N 1
ATOM 1000 C CA . GLN A 1 137 ? -20.784 2.888 16.370 1.00 92.56 137 GLN A CA 1
ATOM 1001 C C . GLN A 1 137 ? -21.583 3.647 15.286 1.00 92.56 137 GLN A C 1
ATOM 1003 O O . GLN A 1 137 ? -22.466 3.086 14.644 1.00 92.56 137 GLN A O 1
ATOM 1008 N N . ARG A 1 138 ? -21.299 4.946 15.106 1.00 94.56 138 ARG A N 1
ATOM 1009 C CA . ARG A 1 138 ? -22.040 5.837 14.186 1.00 94.56 138 ARG A CA 1
ATOM 1010 C C . ARG A 1 138 ? -21.296 6.180 12.900 1.00 94.56 138 ARG A C 1
ATOM 1012 O O . ARG A 1 138 ? -21.909 6.711 11.981 1.00 94.56 138 ARG A O 1
ATOM 1019 N N . ASN A 1 139 ? -19.996 5.920 12.858 1.00 94.50 139 ASN A N 1
ATOM 1020 C CA . ASN A 1 139 ? -19.111 6.320 11.775 1.00 94.50 139 ASN A CA 1
ATOM 1021 C C . ASN A 1 139 ? -18.313 5.106 11.292 1.00 94.50 139 ASN A C 1
ATOM 1023 O O . ASN A 1 139 ? -18.061 4.178 12.065 1.00 94.50 139 ASN A O 1
ATOM 1027 N N . ALA A 1 140 ? -17.995 5.114 10.004 1.00 95.62 140 ALA A N 1
ATOM 1028 C CA . ALA A 1 140 ? -17.053 4.215 9.366 1.00 95.62 140 ALA A CA 1
ATOM 1029 C C . ALA A 1 140 ? -16.273 5.049 8.347 1.00 95.62 140 ALA A C 1
ATOM 1031 O O . ALA A 1 140 ? -16.876 5.833 7.608 1.00 95.62 140 ALA A O 1
ATOM 1032 N N . GLU A 1 141 ? -14.953 4.896 8.322 1.00 96.00 141 GLU A N 1
ATOM 1033 C CA . GLU A 1 141 ? -14.083 5.806 7.590 1.00 96.00 141 GLU A CA 1
ATOM 1034 C C . GLU A 1 141 ? -12.839 5.108 7.020 1.00 96.00 141 GLU A C 1
ATOM 1036 O O . GLU A 1 141 ? -12.361 4.107 7.555 1.00 96.00 141 GLU A O 1
ATOM 1041 N N . TRP A 1 142 ? -12.316 5.666 5.926 1.00 96.56 142 TRP A N 1
ATOM 1042 C CA . TRP A 1 142 ? -11.083 5.253 5.250 1.00 96.56 142 TRP A CA 1
ATOM 1043 C C . TRP A 1 142 ? -10.174 6.480 5.160 1.00 96.56 142 TRP A C 1
ATOM 1045 O O . TRP A 1 142 ? -10.404 7.356 4.329 1.00 96.56 142 TRP A O 1
ATOM 1055 N N . ILE A 1 143 ? -9.220 6.601 6.086 1.00 96.50 143 ILE A N 1
ATOM 1056 C CA . ILE A 1 143 ? -8.522 7.862 6.378 1.00 96.50 143 ILE A CA 1
ATOM 1057 C C . ILE A 1 143 ? -7.009 7.693 6.256 1.00 96.50 143 ILE A C 1
ATOM 1059 O O . ILE A 1 143 ? -6.446 6.717 6.752 1.00 96.50 143 ILE A O 1
ATOM 1063 N N . VAL A 1 144 ? -6.351 8.691 5.663 1.00 90.88 144 VAL A N 1
ATOM 1064 C CA . VAL A 1 144 ? -4.925 8.965 5.871 1.00 90.88 144 VAL A CA 1
ATOM 1065 C C . VAL A 1 144 ? -4.804 10.096 6.892 1.00 90.88 144 VAL A C 1
ATOM 1067 O O . VAL A 1 144 ? -5.409 11.157 6.738 1.00 90.88 144 VAL A O 1
ATOM 1070 N N . GLU A 1 145 ? -4.044 9.874 7.963 1.00 93.00 145 GLU A N 1
ATOM 1071 C CA . GLU A 1 145 ? -3.979 10.791 9.104 1.00 93.00 145 GLU A CA 1
ATOM 1072 C C . GLU A 1 145 ? -2.561 11.332 9.320 1.00 93.00 145 GLU A C 1
ATOM 1074 O O . GLU A 1 145 ? -1.584 10.583 9.314 1.00 93.00 145 GLU A O 1
ATOM 1079 N N . ASN A 1 146 ? -2.453 12.638 9.590 1.00 88.94 146 ASN A N 1
ATOM 1080 C CA . ASN A 1 146 ? -1.294 13.183 10.290 1.00 88.94 146 ASN A CA 1
ATOM 1081 C C . ASN A 1 146 ? -1.598 13.163 11.788 1.00 88.94 146 ASN A C 1
ATOM 1083 O O . ASN A 1 146 ? -2.341 14.013 12.279 1.00 88.94 146 ASN A O 1
ATOM 1087 N N . TYR A 1 147 ? -1.063 12.176 12.495 1.00 87.94 147 TYR A N 1
ATOM 1088 C CA . TYR A 1 147 ? -1.371 11.973 13.903 1.00 87.94 147 TYR A CA 1
ATOM 1089 C C . TYR A 1 147 ? -0.529 12.890 14.802 1.00 87.94 147 TYR A C 1
ATOM 1091 O O . TYR A 1 147 ? 0.524 13.407 14.417 1.00 87.94 147 TYR A O 1
ATOM 1099 N N . MET A 1 148 ? -1.005 13.108 16.027 1.00 86.06 148 MET A N 1
ATOM 1100 C CA . MET A 1 148 ? -0.289 13.882 17.041 1.00 86.06 148 MET A CA 1
ATOM 1101 C C . MET A 1 148 ? 0.432 12.965 18.028 1.00 86.06 148 MET A C 1
ATOM 1103 O O . MET A 1 148 ? -0.102 11.938 18.446 1.00 86.06 148 MET A O 1
ATOM 1107 N N . ILE A 1 149 ? 1.622 13.376 18.457 1.00 84.31 149 ILE A N 1
ATOM 1108 C CA . ILE A 1 149 ? 2.419 12.706 19.487 1.00 84.31 149 ILE A CA 1
ATOM 1109 C C . ILE A 1 149 ? 2.834 13.687 20.586 1.00 84.31 149 ILE A C 1
ATOM 1111 O O . ILE A 1 149 ? 2.819 14.903 20.399 1.00 84.31 149 ILE A O 1
ATOM 1115 N N . GLY A 1 150 ? 3.220 13.148 21.744 1.00 90.88 150 GLY A N 1
ATOM 1116 C CA . GLY A 1 150 ? 3.677 13.917 22.904 1.00 90.88 150 GLY A CA 1
ATOM 1117 C C . GLY A 1 150 ? 2.731 13.827 24.108 1.00 90.88 150 GLY A C 1
ATOM 1118 O O . GLY A 1 150 ? 1.662 13.217 24.026 1.00 90.88 150 GLY A O 1
ATOM 1119 N N . PRO A 1 151 ? 3.123 14.398 25.261 1.00 90.69 151 PRO A N 1
ATOM 1120 C CA . PRO A 1 151 ? 2.271 14.426 26.441 1.00 90.69 151 PRO A CA 1
ATOM 1121 C C . PRO A 1 151 ? 1.071 15.352 26.204 1.00 90.69 151 PRO A C 1
ATOM 1123 O O . PRO A 1 151 ? 1.137 16.280 25.401 1.00 90.69 151 PRO A O 1
ATOM 1126 N N . ARG A 1 152 ? -0.024 15.147 26.950 1.00 87.25 152 ARG A N 1
ATOM 1127 C CA . ARG A 1 152 ? -1.270 15.932 26.807 1.00 87.25 152 ARG A CA 1
ATOM 1128 C C . ARG A 1 152 ? -1.071 17.452 26.879 1.00 87.25 152 ARG A C 1
ATOM 1130 O O . ARG A 1 152 ? -1.875 18.191 26.328 1.00 87.25 152 ARG A O 1
ATOM 1137 N N . THR A 1 153 ? -0.029 17.912 27.564 1.00 90.62 153 THR A N 1
ATOM 1138 C CA . THR A 1 153 ? 0.306 19.333 27.726 1.00 90.62 153 THR A CA 1
ATOM 1139 C C . THR A 1 153 ? 1.100 19.924 26.556 1.00 90.62 153 THR A C 1
ATOM 1141 O O . THR A 1 153 ? 1.213 21.142 26.478 1.00 90.62 153 THR A O 1
ATOM 1144 N N . SER A 1 154 ? 1.650 19.104 25.654 1.00 89.31 154 SER A N 1
ATOM 1145 C CA . SER A 1 154 ? 2.469 19.554 24.516 1.00 89.31 154 SER A CA 1
ATOM 1146 C C . SER A 1 154 ? 2.402 18.598 23.314 1.00 89.31 154 SER A C 1
ATOM 1148 O O . SER A 1 154 ? 3.418 18.203 22.733 1.00 89.31 154 SER A O 1
ATOM 1150 N N . MET A 1 155 ? 1.183 18.223 22.924 1.00 89.00 155 MET A N 1
ATOM 1151 C CA . MET A 1 155 ? 0.964 17.433 21.713 1.00 89.00 155 MET A CA 1
ATOM 1152 C C . MET A 1 155 ? 1.345 18.243 20.469 1.00 89.00 155 MET A C 1
ATOM 1154 O O . MET A 1 155 ? 1.002 19.418 20.348 1.00 89.00 155 MET A O 1
ATOM 1158 N N . HIS A 1 156 ? 2.012 17.600 19.520 1.00 85.06 156 HIS A N 1
ATOM 1159 C CA . HIS A 1 156 ? 2.350 18.175 18.222 1.00 85.06 156 HIS A CA 1
ATOM 1160 C C . HIS A 1 156 ? 2.098 17.148 17.122 1.00 85.06 156 HIS A C 1
ATOM 1162 O O . HIS A 1 156 ? 2.191 15.944 17.354 1.00 85.06 156 HIS A O 1
ATOM 1168 N N . PHE A 1 157 ? 1.758 17.623 15.926 1.00 84.06 157 PHE A N 1
ATOM 1169 C CA . PHE A 1 157 ? 1.655 16.759 14.753 1.00 84.06 157 PHE A CA 1
ATOM 1170 C C . PHE A 1 157 ? 3.014 16.160 14.408 1.00 84.06 157 PHE A C 1
ATOM 1172 O O . PHE A 1 157 ? 4.045 16.828 14.531 1.00 84.06 157 PHE A O 1
ATOM 1179 N N . THR A 1 158 ? 3.010 14.911 13.952 1.00 81.00 158 THR A N 1
ATOM 1180 C CA . THR A 1 158 ? 4.219 14.305 13.398 1.00 81.00 158 THR A CA 1
ATOM 1181 C C . THR A 1 158 ? 4.683 15.034 12.135 1.00 81.00 158 THR A C 1
ATOM 1183 O O . THR A 1 158 ? 3.864 15.645 11.434 1.00 81.00 158 THR A O 1
ATOM 1186 N N . PRO A 1 159 ? 5.991 14.986 11.812 1.00 81.81 159 PRO A N 1
ATOM 1187 C CA . PRO A 1 159 ? 6.462 15.377 10.491 1.00 81.81 159 PRO A CA 1
ATOM 1188 C C . PRO A 1 159 ? 5.677 14.622 9.414 1.00 81.81 159 PRO A C 1
ATOM 1190 O O . PRO A 1 159 ? 5.653 13.392 9.401 1.00 81.81 159 PRO A O 1
ATOM 1193 N N . LEU A 1 160 ? 5.008 15.365 8.533 1.00 79.69 160 LEU A N 1
ATOM 1194 C CA . LEU A 1 160 ? 4.133 14.776 7.530 1.00 79.69 160 LEU A CA 1
ATOM 1195 C C . LEU A 1 160 ? 4.956 14.201 6.375 1.00 79.69 160 LEU A C 1
ATOM 1197 O O . LEU A 1 160 ? 5.700 14.929 5.718 1.00 79.69 160 LEU A O 1
ATOM 1201 N N . ALA A 1 161 ? 4.805 12.905 6.119 1.00 78.88 161 ALA A N 1
ATOM 1202 C CA . ALA A 1 161 ? 5.394 12.254 4.956 1.00 78.88 161 ALA A CA 1
ATOM 1203 C C . ALA A 1 161 ? 4.577 12.539 3.684 1.00 78.88 161 ALA A C 1
ATOM 1205 O O . ALA A 1 161 ? 3.374 12.775 3.751 1.00 78.88 161 ALA A O 1
ATOM 1206 N N . ASN A 1 162 ? 5.223 12.458 2.520 1.00 80.31 162 ASN A N 1
ATOM 1207 C CA . ASN A 1 162 ? 4.551 12.399 1.222 1.00 80.31 162 ASN A CA 1
ATOM 1208 C C . ASN A 1 162 ? 4.341 10.924 0.844 1.00 80.31 162 ASN A C 1
ATOM 1210 O O . ASN A 1 162 ? 5.316 10.196 0.665 1.00 80.31 162 ASN A O 1
ATOM 1214 N N . TRP A 1 163 ? 3.088 10.481 0.723 1.00 82.50 163 TRP A N 1
ATOM 1215 C CA . TRP A 1 163 ? 2.738 9.099 0.359 1.00 82.50 163 TRP A CA 1
ATOM 1216 C C . TRP A 1 163 ? 2.416 8.913 -1.126 1.00 82.50 163 TRP A C 1
ATOM 1218 O O . TRP A 1 163 ? 2.028 7.821 -1.530 1.00 82.50 163 TRP A O 1
ATOM 1228 N N . SER A 1 164 ? 2.572 9.958 -1.944 1.00 84.88 164 SER A N 1
ATOM 1229 C CA . SER A 1 164 ? 2.097 10.024 -3.329 1.00 84.88 164 SER A CA 1
ATOM 1230 C C . SER A 1 164 ? 0.592 9.778 -3.418 1.00 84.88 164 SER A C 1
ATOM 1232 O O . SER A 1 164 ? -0.175 10.734 -3.385 1.00 84.88 164 SER A O 1
ATOM 1234 N N . SER A 1 165 ? 0.144 8.525 -3.464 1.00 82.12 165 SER A N 1
ATOM 1235 C CA . SER A 1 165 ? -1.274 8.182 -3.481 1.00 82.12 165 SER A CA 1
ATOM 1236 C C . SER A 1 165 ? -1.533 6.846 -2.792 1.00 82.12 165 SER A C 1
ATOM 1238 O O . SER A 1 165 ? -0.774 5.897 -2.968 1.00 82.12 165 SER A O 1
ATOM 1240 N N . ILE A 1 166 ? -2.641 6.758 -2.059 1.00 84.94 166 ILE A N 1
ATOM 1241 C CA . ILE A 1 166 ? -3.209 5.508 -1.538 1.00 84.94 166 ILE A CA 1
ATOM 1242 C C . ILE A 1 166 ? -4.609 5.335 -2.124 1.00 84.94 166 ILE A C 1
ATOM 1244 O O . ILE A 1 166 ? -5.348 6.309 -2.252 1.00 84.94 166 ILE A O 1
ATOM 1248 N N . VAL A 1 167 ? -4.977 4.100 -2.468 1.00 88.62 167 VAL A N 1
ATOM 1249 C CA . VAL A 1 167 ? -6.336 3.749 -2.897 1.00 88.62 167 VAL A CA 1
ATOM 1250 C C . VAL A 1 167 ? -6.892 2.689 -1.953 1.00 88.62 167 VAL A C 1
ATOM 1252 O O . VAL A 1 167 ? -6.370 1.579 -1.881 1.00 88.62 167 VAL A O 1
ATOM 1255 N N . PHE A 1 168 ? -7.962 3.022 -1.238 1.00 89.94 168 PHE A N 1
ATOM 1256 C CA . PHE A 1 168 ? -8.789 2.049 -0.537 1.00 89.94 168 PHE A CA 1
ATOM 1257 C C . PHE A 1 168 ? -9.783 1.468 -1.543 1.00 89.94 168 PHE A C 1
ATOM 1259 O O . PHE A 1 168 ? -10.736 2.148 -1.920 1.00 89.94 168 PHE A O 1
ATOM 1266 N N . THR A 1 169 ? -9.558 0.240 -2.005 1.00 90.50 169 THR A N 1
ATOM 1267 C CA . THR A 1 169 ? -10.490 -0.480 -2.888 1.00 90.50 169 THR A CA 1
ATOM 1268 C C . THR A 1 169 ? -11.463 -1.333 -2.079 1.00 90.50 169 THR A C 1
ATOM 1270 O O . THR A 1 169 ? -11.250 -1.573 -0.889 1.00 90.50 169 THR A O 1
ATOM 1273 N N . ASP A 1 170 ? -12.539 -1.794 -2.724 1.00 88.94 170 ASP A N 1
ATOM 1274 C CA . ASP A 1 170 ? -13.542 -2.690 -2.128 1.00 88.94 170 ASP A CA 1
ATOM 1275 C C . ASP A 1 170 ? -14.050 -2.211 -0.756 1.00 88.94 170 ASP A C 1
ATOM 1277 O O . ASP A 1 170 ? -14.236 -2.998 0.181 1.00 88.94 170 ASP A O 1
ATOM 1281 N N . THR A 1 171 ? -14.243 -0.895 -0.617 1.00 95.38 171 THR A N 1
ATOM 1282 C CA . THR A 1 171 ? -14.648 -0.297 0.655 1.00 95.38 171 THR A CA 1
ATOM 1283 C C . THR A 1 171 ? -15.985 -0.861 1.121 1.00 95.38 171 THR A C 1
ATOM 1285 O O . THR A 1 171 ? -16.944 -0.978 0.359 1.00 95.38 171 THR A O 1
ATOM 1288 N N . LYS A 1 172 ? -16.056 -1.250 2.398 1.00 95.25 172 LYS A N 1
ATOM 1289 C CA . LYS A 1 172 ? -17.259 -1.861 2.963 1.00 95.25 172 LYS A CA 1
ATOM 1290 C C . LYS A 1 172 ? -17.414 -1.561 4.447 1.00 95.25 172 LYS A C 1
ATOM 1292 O O . LYS A 1 172 ? -16.574 -1.942 5.258 1.00 95.25 172 LYS A O 1
ATOM 1297 N N . ALA A 1 173 ? -18.545 -0.968 4.804 1.00 95.88 173 ALA A N 1
ATOM 1298 C CA . ALA A 1 173 ? -19.015 -0.767 6.167 1.00 95.88 173 ALA A CA 1
ATOM 1299 C C . ALA A 1 173 ? -20.283 -1.604 6.384 1.00 95.88 173 ALA A C 1
ATOM 1301 O O . ALA A 1 173 ? -21.316 -1.366 5.760 1.00 95.88 173 ALA A O 1
ATOM 1302 N N . SER A 1 174 ? -20.206 -2.626 7.239 1.00 93.94 174 SER A N 1
ATOM 1303 C CA . SER A 1 174 ? -21.313 -3.571 7.447 1.00 93.94 174 SER A CA 1
ATOM 1304 C C . SER A 1 174 ? -22.145 -3.225 8.681 1.00 93.94 174 SER A C 1
ATOM 1306 O O . SER A 1 174 ? -21.618 -2.818 9.712 1.00 93.94 174 SER A O 1
ATOM 1308 N N . THR A 1 175 ? -23.451 -3.450 8.582 1.00 90.56 175 THR A N 1
ATOM 1309 C CA . THR A 1 175 ? -24.407 -3.483 9.693 1.00 90.56 175 THR A CA 1
ATOM 1310 C C . THR A 1 175 ? -24.877 -4.924 9.916 1.00 90.56 175 THR A C 1
ATOM 1312 O O . THR A 1 175 ? -24.508 -5.834 9.175 1.00 90.56 175 THR A O 1
ATOM 1315 N N . HIS A 1 176 ? -25.751 -5.157 10.898 1.00 81.81 176 HIS A N 1
ATOM 1316 C CA . HIS A 1 176 ? -26.349 -6.482 11.108 1.00 81.81 176 HIS A CA 1
ATOM 1317 C C . HIS A 1 176 ? -27.207 -6.988 9.936 1.00 81.81 176 HIS A C 1
ATOM 1319 O O . HIS A 1 176 ? -27.473 -8.184 9.864 1.00 81.81 176 HIS A O 1
ATOM 1325 N N . LYS A 1 177 ? -27.694 -6.101 9.057 1.00 90.88 177 LYS A N 1
ATOM 1326 C CA . LYS A 1 177 ? -28.663 -6.452 8.000 1.00 90.88 177 LYS A CA 1
ATOM 1327 C C . LYS A 1 177 ? -28.184 -6.137 6.588 1.00 90.88 177 LYS A C 1
ATOM 1329 O O . LYS A 1 177 ? -28.720 -6.677 5.628 1.00 90.88 177 LYS A O 1
ATOM 1334 N N . SER A 1 178 ? -27.231 -5.228 6.452 1.00 95.75 178 SER A N 1
ATOM 1335 C CA . SER A 1 178 ? -26.816 -4.668 5.170 1.00 95.75 178 SER A CA 1
ATOM 1336 C C . SER A 1 178 ? -25.378 -4.177 5.249 1.00 95.75 178 SER A C 1
ATOM 1338 O O . SER A 1 178 ? -24.718 -4.297 6.277 1.00 95.75 178 SER A O 1
ATOM 1340 N N . TRP A 1 179 ? -24.891 -3.597 4.165 1.00 95.38 179 TRP A N 1
ATOM 1341 C CA . TRP A 1 179 ? -23.626 -2.890 4.137 1.00 95.38 179 TRP A CA 1
ATOM 1342 C C . TRP A 1 179 ? -23.741 -1.686 3.207 1.00 95.38 179 TRP A C 1
ATOM 1344 O O . TRP A 1 179 ? -24.646 -1.619 2.376 1.00 95.38 179 TRP A O 1
ATOM 1354 N N . LEU A 1 180 ? -22.830 -0.742 3.393 1.00 95.38 180 LEU A N 1
ATOM 1355 C CA . LEU A 1 180 ? -22.593 0.402 2.523 1.00 95.38 180 LEU A CA 1
ATOM 1356 C C . LEU A 1 180 ? -21.134 0.352 2.063 1.00 95.38 180 LEU A C 1
ATOM 1358 O O . LEU A 1 180 ? -20.291 -0.217 2.759 1.00 95.38 180 LEU A O 1
ATOM 1362 N N . ASP A 1 181 ? -20.838 0.939 0.914 1.00 95.75 181 ASP A N 1
ATOM 1363 C CA . ASP A 1 181 ? -19.474 1.261 0.495 1.00 95.75 181 ASP A CA 1
ATOM 1364 C C . ASP A 1 181 ? -19.219 2.771 0.645 1.00 95.75 181 ASP A C 1
ATOM 1366 O O . ASP A 1 181 ? -20.041 3.508 1.203 1.00 95.75 181 ASP A O 1
ATOM 1370 N N . ALA A 1 182 ? -18.064 3.236 0.176 1.00 95.38 182 ALA A N 1
ATOM 1371 C CA . ALA A 1 182 ? -17.696 4.640 0.241 1.00 95.38 182 ALA A CA 1
ATOM 1372 C C . ALA A 1 182 ? -18.395 5.535 -0.797 1.00 95.38 182 ALA A C 1
ATOM 1374 O O . ALA A 1 182 ? -18.215 6.744 -0.711 1.00 95.38 182 ALA A O 1
ATOM 1375 N N . SER A 1 183 ? -19.202 5.016 -1.735 1.00 95.69 183 SER A N 1
ATOM 1376 C CA . SER A 1 183 ? -19.703 5.784 -2.896 1.00 95.69 183 SER A CA 1
ATOM 1377 C C . SER A 1 183 ? -20.422 7.087 -2.519 1.00 95.69 183 SER A C 1
ATOM 1379 O O . SER A 1 183 ? -20.388 8.056 -3.270 1.00 95.69 183 SER A O 1
ATOM 1381 N N . ASN A 1 184 ? -21.073 7.121 -1.350 1.00 92.75 184 ASN A N 1
ATOM 1382 C CA . ASN A 1 184 ? -21.799 8.288 -0.831 1.00 92.75 184 ASN A CA 1
ATOM 1383 C C . ASN A 1 184 ? -21.156 8.886 0.436 1.00 92.75 184 ASN A C 1
ATOM 1385 O O . ASN A 1 184 ? -21.821 9.593 1.195 1.00 92.75 184 ASN A O 1
ATOM 1389 N N . ALA A 1 185 ? -19.891 8.565 0.714 1.00 95.31 185 ALA A N 1
ATOM 1390 C CA . ALA A 1 185 ? -19.177 9.095 1.865 1.00 95.31 185 ALA A CA 1
ATOM 1391 C C . ALA A 1 185 ? -18.797 10.571 1.660 1.00 95.31 185 ALA A C 1
ATOM 1393 O O . ALA A 1 185 ? -18.576 11.045 0.546 1.00 95.31 185 ALA A O 1
ATOM 1394 N N . THR A 1 186 ? -18.682 11.309 2.763 1.00 97.06 186 THR A N 1
ATOM 1395 C CA . THR A 1 186 ? -18.172 12.682 2.735 1.00 97.06 186 THR A CA 1
ATOM 1396 C C . THR A 1 186 ? -16.664 12.673 2.512 1.00 97.06 186 THR A C 1
ATOM 1398 O O . THR A 1 186 ? -15.920 12.075 3.287 1.00 97.06 186 THR A O 1
ATOM 1401 N N . ILE A 1 187 ? -16.205 13.402 1.496 1.00 96.31 187 ILE A N 1
ATOM 1402 C CA . ILE A 1 187 ? -14.780 13.612 1.228 1.00 96.31 187 ILE A CA 1
ATOM 1403 C C . ILE A 1 187 ? -14.181 14.560 2.276 1.00 96.31 187 ILE A C 1
ATOM 1405 O O . ILE A 1 187 ? -14.713 15.646 2.519 1.00 96.31 187 ILE A O 1
ATOM 1409 N N . MET A 1 188 ? -13.040 14.182 2.856 1.00 93.06 188 MET A N 1
ATOM 1410 C CA . MET A 1 188 ? -12.263 15.020 3.774 1.00 93.06 188 MET A CA 1
ATOM 1411 C C . MET A 1 188 ? -10.826 15.155 3.271 1.00 93.06 188 MET A C 1
ATOM 1413 O O . MET A 1 188 ? -10.120 14.163 3.148 1.00 93.06 188 MET A O 1
ATOM 1417 N N . ASN A 1 189 ? -10.389 16.387 2.997 1.00 92.44 189 ASN A N 1
ATOM 1418 C CA . ASN A 1 189 ? -9.008 16.682 2.613 1.00 92.44 189 ASN A CA 1
ATOM 1419 C C . ASN A 1 189 ? -8.218 17.221 3.805 1.00 92.44 189 ASN A C 1
ATOM 1421 O O . ASN A 1 189 ? -8.736 17.997 4.613 1.00 92.44 189 ASN A O 1
ATOM 1425 N N . MET A 1 190 ? -6.936 16.878 3.868 1.00 90.38 190 MET A N 1
ATOM 1426 C CA . MET A 1 190 ? -6.005 17.454 4.824 1.00 90.38 190 MET A CA 1
ATOM 1427 C C . MET A 1 190 ? -5.597 18.852 4.353 1.00 90.38 190 MET A C 1
ATOM 1429 O O . MET A 1 190 ? -5.217 19.050 3.199 1.00 90.38 190 MET A O 1
ATOM 1433 N N . ALA A 1 191 ? -5.641 19.829 5.255 1.00 87.19 191 ALA A N 1
ATOM 1434 C CA . ALA A 1 191 ? -5.121 21.170 5.021 1.00 87.19 191 ALA A CA 1
ATOM 1435 C C . ALA A 1 191 ? -4.379 21.662 6.268 1.00 87.19 191 ALA A C 1
ATOM 1437 O O . ALA A 1 191 ? -4.852 21.471 7.388 1.00 87.19 191 ALA A O 1
ATOM 1438 N N . GLN A 1 192 ? -3.230 22.307 6.080 1.00 78.69 192 GLN A N 1
ATOM 1439 C CA . GLN A 1 192 ? -2.392 22.822 7.164 1.00 78.69 192 GLN A CA 1
ATOM 1440 C C . GLN A 1 192 ? -2.260 24.344 7.081 1.00 78.69 192 GLN A C 1
ATOM 1442 O O . GLN A 1 192 ? -2.288 24.934 6.000 1.00 78.69 192 GLN A O 1
ATOM 1447 N N . ASN A 1 193 ? -2.125 25.000 8.234 1.00 69.56 193 ASN A N 1
ATOM 1448 C CA . ASN A 1 193 ? -1.869 26.437 8.282 1.00 69.56 193 ASN A CA 1
ATOM 1449 C C . ASN A 1 193 ? -0.455 26.726 7.765 1.00 69.56 193 ASN A C 1
ATOM 1451 O O . ASN A 1 193 ? 0.499 26.049 8.149 1.00 69.56 193 ASN A O 1
ATOM 1455 N N . LYS A 1 194 ? -0.296 27.760 6.935 1.00 59.50 194 LYS A N 1
ATOM 1456 C CA . LYS A 1 194 ? 1.032 28.249 6.558 1.00 59.50 194 LYS A CA 1
ATOM 1457 C C . LYS A 1 194 ? 1.708 28.816 7.816 1.00 59.50 194 LYS A C 1
ATOM 1459 O O . LYS A 1 194 ? 1.225 29.800 8.368 1.00 59.50 194 LYS A O 1
ATOM 1464 N N . THR A 1 195 ? 2.831 28.249 8.263 1.00 49.84 195 THR A N 1
ATOM 1465 C CA . THR A 1 195 ? 3.690 28.858 9.302 1.00 49.84 195 THR A CA 1
ATOM 1466 C C . THR A 1 195 ? 4.445 30.056 8.716 1.00 49.84 195 THR A C 1
ATOM 1468 O O . THR A 1 195 ? 5.670 30.067 8.654 1.00 49.84 195 THR A O 1
ATOM 1471 N N . VAL A 1 196 ? 3.739 31.047 8.174 1.00 46.47 196 VAL A N 1
ATOM 1472 C CA . VAL A 1 196 ? 4.329 32.352 7.869 1.00 46.47 196 VAL A CA 1
ATOM 1473 C C . VAL A 1 196 ? 3.835 33.289 8.952 1.00 46.47 196 VAL A C 1
ATOM 1475 O O . VAL A 1 196 ? 2.631 33.461 9.136 1.00 46.47 196 VAL A O 1
ATOM 1478 N N . MET A 1 197 ? 4.793 33.811 9.715 1.00 44.66 197 MET A N 1
ATOM 1479 C CA . MET A 1 197 ? 4.595 34.881 10.682 1.00 44.66 197 MET A CA 1
ATOM 1480 C C . MET A 1 197 ? 3.704 35.952 10.041 1.00 44.66 197 MET A C 1
ATOM 1482 O O . MET A 1 197 ? 4.061 36.495 9.001 1.00 44.66 197 MET A O 1
ATOM 1486 N N . ASN A 1 198 ? 2.558 36.225 10.664 1.00 48.50 198 ASN A N 1
ATOM 1487 C CA . ASN A 1 198 ? 1.536 37.179 10.229 1.00 48.50 198 ASN A CA 1
ATOM 1488 C C . ASN A 1 198 ? 0.757 36.770 8.967 1.00 48.50 198 ASN A C 1
ATOM 1490 O O . ASN A 1 198 ? 1.111 37.111 7.844 1.00 48.50 198 ASN A O 1
ATOM 1494 N N . MET A 1 199 ? -0.355 36.063 9.182 1.00 46.09 199 MET A N 1
ATOM 1495 C CA . MET A 1 199 ? -1.726 36.467 8.817 1.00 46.09 199 MET A CA 1
ATOM 1496 C C . MET A 1 199 ? -2.606 35.209 8.817 1.00 46.09 199 MET A C 1
ATOM 1498 O O . MET A 1 199 ? -2.418 34.278 8.032 1.00 46.09 199 MET A O 1
ATOM 1502 N N . ALA A 1 200 ? -3.575 35.171 9.729 1.00 49.75 200 ALA A N 1
ATOM 1503 C CA . ALA A 1 200 ? -4.629 34.170 9.729 1.00 49.75 200 ALA A CA 1
ATOM 1504 C C . ALA A 1 200 ? -5.412 34.273 8.412 1.00 49.75 200 ALA A C 1
ATOM 1506 O O . ALA A 1 200 ? -6.004 35.319 8.184 1.00 49.75 200 ALA A O 1
ATOM 1507 N N . GLN A 1 201 ? -5.379 33.225 7.569 1.00 52.06 201 GLN A N 1
ATOM 1508 C CA . GLN A 1 201 ? -6.474 32.757 6.682 1.00 52.06 201 GLN A CA 1
ATOM 1509 C C . GLN A 1 201 ? -6.018 31.874 5.504 1.00 52.06 201 GLN A C 1
ATOM 1511 O O . GLN A 1 201 ? -6.858 31.164 4.957 1.00 52.06 201 GLN A O 1
ATOM 1516 N N . ASN A 1 202 ? -4.731 31.813 5.137 1.00 62.75 202 ASN A N 1
ATOM 1517 C CA . ASN A 1 202 ? -4.301 30.935 4.036 1.00 62.75 202 ASN A CA 1
ATOM 1518 C C . ASN A 1 202 ? -3.945 29.522 4.528 1.00 62.75 202 ASN A C 1
ATOM 1520 O O . ASN A 1 202 ? -2.816 29.249 4.945 1.00 62.75 202 ASN A O 1
ATOM 1524 N N . LYS A 1 203 ? -4.932 28.619 4.476 1.00 71.44 203 LYS A N 1
ATOM 1525 C CA . LYS A 1 203 ? -4.718 27.173 4.614 1.00 71.44 203 LYS A CA 1
ATOM 1526 C C . LYS A 1 203 ? -4.127 26.624 3.321 1.00 71.44 203 LYS A C 1
ATOM 1528 O O . LYS A 1 203 ? -4.655 26.870 2.240 1.00 71.44 203 LYS A O 1
ATOM 1533 N N . THR A 1 204 ? -3.072 25.836 3.442 1.00 82.31 204 THR A N 1
ATOM 1534 C CA . THR A 1 204 ? -2.526 25.060 2.337 1.00 82.31 204 THR A CA 1
ATOM 1535 C C . THR A 1 204 ? -3.216 23.706 2.315 1.00 82.31 204 THR A C 1
ATOM 1537 O O . THR A 1 204 ? -3.116 22.950 3.282 1.00 82.31 204 THR A O 1
ATOM 1540 N N . VAL A 1 205 ? -3.922 23.398 1.229 1.00 86.50 205 VAL A N 1
ATOM 1541 C CA . VAL A 1 205 ? -4.475 22.058 1.005 1.00 86.50 205 VAL A CA 1
ATOM 1542 C C . VAL A 1 205 ? -3.322 21.102 0.709 1.00 86.50 205 VAL A C 1
ATOM 1544 O O . VAL A 1 205 ? -2.472 21.395 -0.129 1.00 86.50 205 VAL A O 1
ATOM 1547 N N . ILE A 1 206 ? -3.285 19.989 1.436 1.00 88.50 206 ILE A N 1
ATOM 1548 C CA . ILE A 1 206 ? -2.213 18.997 1.370 1.00 88.50 206 ILE A CA 1
ATOM 1549 C C . ILE A 1 206 ? -2.617 17.780 0.551 1.00 88.50 206 ILE A C 1
ATOM 1551 O O . ILE A 1 206 ? -1.768 17.206 -0.127 1.00 88.50 206 ILE A O 1
ATOM 1555 N N . THR A 1 207 ? -3.895 17.401 0.587 1.00 90.31 207 THR A N 1
ATOM 1556 C CA . THR A 1 207 ? -4.387 16.197 -0.086 1.00 90.31 207 THR A CA 1
ATOM 1557 C C . THR A 1 207 ? -5.550 16.493 -1.017 1.00 90.31 207 THR A C 1
ATOM 1559 O O . THR A 1 207 ? -6.264 17.486 -0.860 1.00 90.31 207 THR A O 1
ATOM 1562 N N . LYS A 1 208 ? -5.716 15.619 -2.007 1.00 93.06 208 LYS A N 1
ATOM 1563 C CA . LYS A 1 208 ? -6.884 15.539 -2.873 1.00 93.06 208 LYS A CA 1
ATOM 1564 C C . LYS A 1 208 ? -7.459 14.134 -2.761 1.00 93.06 208 LYS A C 1
ATOM 1566 O O . LYS A 1 208 ? -6.879 13.184 -3.277 1.00 93.06 208 LYS A O 1
ATOM 1571 N N . VAL A 1 209 ? -8.609 14.037 -2.110 1.00 95.50 209 VAL A N 1
ATOM 1572 C CA . VAL A 1 209 ? -9.380 12.811 -1.947 1.00 95.50 209 VAL A CA 1
ATOM 1573 C C . VAL A 1 209 ? -10.494 12.766 -2.990 1.00 95.50 209 VAL A C 1
ATOM 1575 O O . VAL A 1 209 ? -11.218 13.746 -3.181 1.00 95.50 209 VAL A O 1
ATOM 1578 N N . THR A 1 210 ? -10.634 11.631 -3.669 1.00 96.38 210 THR A N 1
ATOM 1579 C CA . THR A 1 210 ? -11.706 11.358 -4.636 1.00 96.38 210 THR A CA 1
ATOM 1580 C C . THR A 1 210 ? -12.359 10.014 -4.351 1.00 96.38 210 THR A C 1
ATOM 1582 O O . THR A 1 210 ? -11.694 9.083 -3.901 1.00 96.38 210 THR A O 1
ATOM 1585 N N . ILE A 1 211 ? -13.651 9.905 -4.655 1.00 96.31 211 ILE A N 1
ATOM 1586 C CA . ILE A 1 211 ? -14.414 8.658 -4.571 1.00 96.31 211 ILE A CA 1
ATOM 1587 C C . ILE A 1 211 ? -14.839 8.285 -5.989 1.00 96.31 211 ILE A C 1
ATOM 1589 O O . ILE A 1 211 ? -15.429 9.111 -6.685 1.00 96.31 211 ILE A O 1
ATOM 1593 N N . ASP A 1 212 ? -14.521 7.062 -6.402 1.00 92.44 212 ASP A N 1
ATOM 1594 C CA . ASP A 1 212 ? -14.995 6.466 -7.650 1.00 92.44 212 ASP A CA 1
ATOM 1595 C C . ASP A 1 212 ? -15.596 5.096 -7.334 1.00 92.44 212 ASP A C 1
ATOM 1597 O O . ASP A 1 212 ? -14.887 4.167 -6.932 1.00 92.44 212 ASP A O 1
ATOM 1601 N N . SER A 1 213 ? -16.924 4.998 -7.450 1.00 91.88 213 SER A N 1
ATOM 1602 C CA . SER A 1 213 ? -17.692 3.840 -6.990 1.00 91.88 213 SER A CA 1
ATOM 1603 C C . SER A 1 213 ? -17.293 3.461 -5.548 1.00 91.88 213 SER A C 1
ATOM 1605 O O . SER A 1 213 ? -17.256 4.316 -4.663 1.00 91.88 213 SER A O 1
ATOM 1607 N N . SER A 1 214 ? -16.946 2.199 -5.305 1.00 88.56 214 SER A N 1
ATOM 1608 C CA . SER A 1 214 ? -16.526 1.680 -4.005 1.00 88.56 214 SER A CA 1
ATOM 1609 C C . SER A 1 214 ? -15.053 1.944 -3.657 1.00 88.56 214 SER A C 1
ATOM 1611 O O . SER A 1 214 ? -14.546 1.318 -2.722 1.00 88.56 214 SER A O 1
ATOM 1613 N N . SER A 1 215 ? -14.341 2.818 -4.376 1.00 89.69 215 SER A N 1
ATOM 1614 C CA . SER A 1 215 ? -12.928 3.125 -4.111 1.00 89.69 215 SER A CA 1
ATOM 1615 C C . SER A 1 215 ? -12.723 4.556 -3.613 1.00 89.69 215 SER A C 1
ATOM 1617 O O . SER A 1 215 ? -13.288 5.500 -4.161 1.00 89.69 215 SER A O 1
ATOM 1619 N N . VAL A 1 216 ? -11.858 4.729 -2.609 1.00 93.81 216 VAL A N 1
ATOM 1620 C CA . VAL A 1 216 ? -11.414 6.039 -2.098 1.00 93.81 216 VAL A CA 1
ATOM 1621 C C . VAL A 1 216 ? -9.942 6.225 -2.444 1.00 93.81 216 VAL A C 1
ATOM 1623 O O . VAL A 1 216 ? -9.107 5.448 -1.995 1.00 93.81 216 VAL A O 1
ATOM 1626 N N . THR A 1 217 ? -9.608 7.251 -3.221 1.00 91.56 217 THR A N 1
ATOM 1627 C CA . THR A 1 217 ? -8.216 7.614 -3.531 1.00 91.56 217 THR A CA 1
ATOM 1628 C C . THR A 1 217 ? -7.823 8.846 -2.731 1.00 91.56 217 THR A C 1
ATOM 1630 O O . THR A 1 217 ? -8.487 9.868 -2.858 1.00 91.56 217 THR A O 1
ATOM 1633 N N . ASP A 1 218 ? -6.756 8.763 -1.938 1.00 92.62 218 ASP A N 1
ATOM 1634 C CA . ASP A 1 218 ? -6.132 9.894 -1.245 1.00 92.62 218 ASP A CA 1
ATOM 1635 C C . ASP A 1 218 ? -4.760 10.177 -1.864 1.00 92.62 218 ASP A C 1
ATOM 1637 O O . ASP A 1 218 ? -3.823 9.384 -1.723 1.00 92.62 218 ASP A O 1
ATOM 1641 N N . THR A 1 219 ? -4.647 11.309 -2.557 1.00 85.31 219 THR A N 1
ATOM 1642 C CA . THR A 1 219 ? -3.405 11.761 -3.181 1.00 85.31 219 THR A CA 1
ATOM 1643 C C . THR A 1 219 ? -2.802 12.923 -2.399 1.00 85.31 219 THR A C 1
ATOM 1645 O O . THR A 1 219 ? -3.449 13.950 -2.189 1.00 85.31 219 THR A O 1
ATOM 1648 N N . TYR A 1 220 ? -1.528 12.807 -2.037 1.00 82.56 220 TYR A N 1
ATOM 1649 C CA . TYR A 1 220 ? -0.728 13.912 -1.529 1.00 82.56 220 TYR A CA 1
ATOM 1650 C C . TYR A 1 220 ? -0.390 14.878 -2.676 1.00 82.56 220 TYR A C 1
ATOM 1652 O O . TYR A 1 220 ? 0.211 14.485 -3.674 1.00 82.56 220 TYR A O 1
ATOM 1660 N N . ILE A 1 221 ? -0.771 16.151 -2.541 1.00 84.69 221 ILE A N 1
ATOM 1661 C CA . ILE A 1 221 ? -0.637 17.174 -3.595 1.00 84.69 221 ILE A CA 1
ATOM 1662 C C . ILE A 1 221 ? 0.216 18.380 -3.184 1.00 84.69 221 ILE A C 1
ATOM 1664 O O . ILE A 1 221 ? 0.360 19.318 -3.967 1.00 84.69 221 ILE A O 1
ATOM 1668 N N . TYR A 1 222 ? 0.770 18.401 -1.968 1.00 81.12 222 TYR A N 1
ATOM 1669 C CA . TYR A 1 222 ? 1.570 19.537 -1.511 1.00 81.12 222 TYR A CA 1
ATOM 1670 C C . TYR A 1 222 ? 3.009 19.478 -2.052 1.00 81.12 222 TYR A C 1
ATOM 1672 O O . TYR A 1 222 ? 3.765 18.593 -1.661 1.00 81.12 222 TYR A O 1
ATOM 1680 N N . PRO A 1 223 ? 3.463 20.441 -2.871 1.00 67.81 223 PRO A N 1
ATOM 1681 C CA . PRO A 1 223 ? 4.791 20.389 -3.491 1.00 67.81 223 PRO A CA 1
ATOM 1682 C C . PRO A 1 223 ? 5.965 20.662 -2.527 1.00 67.81 223 PRO A C 1
ATOM 1684 O O . PRO A 1 223 ? 7.115 20.651 -2.954 1.00 67.81 223 PRO A O 1
ATOM 1687 N N . GLY A 1 224 ? 5.710 20.903 -1.235 1.00 62.97 224 GLY A N 1
ATOM 1688 C CA . GLY A 1 224 ? 6.722 21.362 -0.280 1.00 62.97 224 GLY A CA 1
ATOM 1689 C C . GLY A 1 224 ? 6.798 22.889 -0.201 1.00 62.97 224 GLY A C 1
ATOM 1690 O O . GLY A 1 224 ? 6.183 23.614 -0.984 1.00 62.97 224 GLY A O 1
ATOM 1691 N N . ARG A 1 225 ? 7.525 23.406 0.796 1.00 53.72 225 ARG A N 1
ATOM 1692 C CA . ARG A 1 225 ? 7.831 24.842 0.873 1.00 53.72 225 ARG A CA 1
ATOM 1693 C C . ARG A 1 225 ? 8.876 25.123 -0.210 1.00 53.72 225 ARG A C 1
ATOM 1695 O O . ARG A 1 225 ? 9.900 24.446 -0.210 1.00 53.72 225 ARG A O 1
ATOM 1702 N N . ALA A 1 226 ? 8.643 26.090 -1.101 1.00 44.81 226 ALA A N 1
ATOM 1703 C CA . ALA A 1 226 ? 9.737 26.629 -1.907 1.00 44.81 226 ALA A CA 1
ATOM 1704 C C . ALA A 1 226 ? 10.864 27.017 -0.939 1.00 44.81 226 ALA A C 1
ATOM 1706 O O . ALA A 1 226 ? 10.594 27.665 0.077 1.00 44.81 226 ALA A O 1
ATOM 1707 N N . SER A 1 227 ? 12.088 26.556 -1.188 1.00 40.00 227 SER A N 1
ATOM 1708 C CA . SER A 1 227 ? 13.247 27.106 -0.497 1.00 40.00 227 SER A CA 1
ATOM 1709 C C . SER A 1 227 ? 13.246 28.604 -0.775 1.00 40.00 227 SER A C 1
ATOM 1711 O O . SER A 1 227 ? 13.272 28.991 -1.944 1.00 40.00 227 SER A O 1
ATOM 1713 N N . ASP A 1 228 ? 13.180 29.430 0.269 1.00 41.91 228 ASP A N 1
ATOM 1714 C CA . ASP A 1 228 ? 13.484 30.849 0.138 1.00 41.91 228 ASP A CA 1
ATOM 1715 C C . ASP A 1 228 ? 14.933 30.927 -0.355 1.00 41.91 228 ASP A C 1
ATOM 1717 O O . ASP A 1 228 ? 15.880 30.760 0.411 1.00 41.91 228 ASP A O 1
ATOM 1721 N N . SER A 1 229 ? 15.115 31.100 -1.663 1.00 39.38 229 SER A N 1
ATOM 1722 C CA . SER A 1 229 ? 16.388 31.506 -2.232 1.00 39.38 229 SER A CA 1
ATOM 1723 C C . SER A 1 229 ? 16.588 32.969 -1.851 1.00 39.38 229 SER A C 1
ATOM 1725 O O . SER A 1 229 ? 16.320 33.874 -2.639 1.00 39.38 229 SER A O 1
ATOM 1727 N N . THR A 1 230 ? 17.018 33.216 -0.618 1.00 46.28 230 THR A N 1
ATOM 1728 C CA . THR A 1 230 ? 17.802 34.412 -0.332 1.00 46.28 230 THR A CA 1
ATOM 1729 C C . THR A 1 230 ? 19.182 34.155 -0.920 1.00 46.28 230 THR A C 1
ATOM 1731 O O . THR A 1 230 ? 20.026 33.526 -0.286 1.00 46.28 230 THR A O 1
ATOM 1734 N N . SER A 1 231 ? 19.368 34.542 -2.179 1.00 41.03 231 SER A N 1
ATOM 1735 C CA . SER A 1 231 ? 20.698 34.876 -2.672 1.00 41.03 231 SER A CA 1
ATOM 1736 C C . SER A 1 231 ? 21.008 36.297 -2.213 1.00 41.03 231 SER A C 1
ATOM 1738 O O . SER A 1 231 ? 20.178 37.187 -2.418 1.00 41.03 231 SER A O 1
ATOM 1740 N N . ASP A 1 232 ? 22.162 36.419 -1.563 1.00 42.56 232 ASP A N 1
ATOM 1741 C CA . ASP A 1 232 ? 22.822 37.638 -1.084 1.00 42.56 232 ASP A CA 1
ATOM 1742 C C . ASP A 1 232 ? 22.848 38.802 -2.091 1.00 42.56 232 ASP A C 1
ATOM 1744 O O . ASP A 1 232 ? 22.911 38.543 -3.319 1.00 42.56 232 ASP A O 1
#

InterPro domains:
  IPR000250 Peptidase G1 [PF01828] (29-95)
  IPR000250 Peptidase G1 [PF01828] (96-220)
  IPR000250 Peptidase G1 [PR00977] (71-93)
  IPR000250 Peptidase G1 [PR00977] (145-158)
  IPR000250 Peptidase G1 [PTHR37536] (8-96)
  IPR013320 Concanavalin A-like lectin/glucanase domain superfamily [SSF49899] (26-198)
  IPR038656 Peptidase G1 superfamily [G3DSA:2.60.120.700] (26-95)
  IPR038656 Peptidase G1 superfamily [G3DSA:2.60.120.700] (96-221)

Foldseek 3Di:
DDDDDDDDDDDPPPPPPPDPPPPDDDDDPADDDDDDPDDPPPDDDPDDDDDDDDDQDDDDPPDDPDQKDKDWDKDWDDPPDPDPDIDIDTDMHMDGDFDKDWDWDAPFQFWTKTKIARPRVRDIDMDIGGHPDGHPLPDDDDDDDQDWDDDPVDIDTDDDDFPQKDKDAPAWDDDPPGIDACQPPDDDWDWADPPDPDDPDDIHTQWDWDDDPRMIMIGGDDPDDPPPPPDD

pLDDT: mean 79.3, std 19.71, range [26.11, 97.94]

Radius of gyration: 32.38 Å; Cα contacts (8 Å, |Δi|>4): 262; chains: 1; bounding box: 76×67×109 Å